Protein AF-A0A269TIJ4-F1 (afdb_monomer_lite)

Radius of gyration: 23.53 Å; chains: 1; bounding box: 70×53×63 Å

Foldseek 3Di:
DDDDPQPDQDPPLPAPLCVVCPPCLVVLDLLSVLLVQLVVLVVCCVVDLAQVSLLSLLLSLLSLVVLLCCCVPQNVVPDPLVVDPVSVVVCCCSNPVSSVVSLVVCLVCQASYAHELVSLVVNLVVVVVSLVVQVVQLVVFVVDSNLVVNLVVCVVVCDDPDDPVSNVVSVVSSVVSRGVDPCSDLQQHHNNPVLHDDPDPVSVVVSVVSVVVVSVCSNVVSLVVSVVCCQVSVHHYDCNDVDPDDPVSNPNPPQDPVNVVSVVVVVVVVVVVPDDD

InterPro domains:
  IPR061215 Membrane protein MAGa3780-like [NF046009] (15-236)

Organism: NCBI:txid33922

Structure (mmCIF, N/CA/C/O backbone):
data_AF-A0A269TIJ4-F1
#
_entry.id   AF-A0A269TIJ4-F1
#
loop_
_atom_site.group_PDB
_atom_site.id
_atom_site.type_symbol
_atom_site.label_atom_id
_atom_site.label_alt_id
_atom_site.label_comp_id
_atom_site.label_asym_id
_atom_site.label_entity_id
_atom_site.label_seq_id
_atom_site.pdbx_PDB_ins_code
_atom_site.Cartn_x
_atom_site.Cartn_y
_atom_site.Cartn_z
_atom_site.occupancy
_atom_site.B_iso_or_equiv
_atom_site.auth_seq_id
_atom_site.auth_comp_id
_atom_site.auth_asym_id
_atom_site.auth_atom_id
_atom_site.pdbx_PDB_model_num
ATOM 1 N N . MET A 1 1 ? 39.545 20.359 -21.224 1.00 37.22 1 MET A N 1
ATOM 2 C CA . MET A 1 1 ? 38.354 19.670 -20.676 1.00 37.22 1 MET A CA 1
ATOM 3 C C . MET A 1 1 ? 38.676 18.190 -20.576 1.00 37.22 1 MET A C 1
ATOM 5 O O . MET A 1 1 ? 38.644 17.483 -21.574 1.00 37.22 1 MET A O 1
ATOM 9 N N . THR A 1 2 ? 39.112 17.749 -19.403 1.00 32.41 2 THR A N 1
ATOM 10 C CA . THR A 1 2 ? 39.421 16.349 -19.102 1.00 32.41 2 THR A CA 1
ATOM 11 C C . THR A 1 2 ? 38.112 15.565 -19.007 1.00 32.41 2 THR A C 1
ATOM 13 O O . THR A 1 2 ? 37.246 15.903 -18.204 1.00 32.41 2 THR A O 1
ATOM 16 N N . ARG A 1 3 ? 37.937 14.542 -19.857 1.00 31.47 3 ARG A N 1
ATOM 17 C CA . ARG A 1 3 ? 36.865 13.548 -19.696 1.00 31.47 3 ARG A CA 1
ATOM 18 C C . ARG A 1 3 ? 37.024 12.944 -18.303 1.00 31.47 3 ARG A C 1
ATOM 20 O O . ARG A 1 3 ? 38.025 12.279 -18.049 1.00 31.47 3 ARG A O 1
ATOM 27 N N . ALA A 1 4 ? 36.069 13.198 -17.411 1.00 36.16 4 ALA A N 1
ATOM 28 C CA . ALA A 1 4 ? 35.964 12.442 -16.173 1.00 36.16 4 ALA A CA 1
ATOM 29 C C . ALA A 1 4 ? 35.919 10.955 -16.548 1.00 36.16 4 ALA A C 1
ATOM 31 O O . ALA A 1 4 ? 35.133 10.562 -17.415 1.00 36.16 4 ALA A O 1
ATOM 32 N N . ALA A 1 5 ? 36.823 10.164 -15.969 1.00 39.41 5 ALA A N 1
ATOM 33 C CA . ALA A 1 5 ? 36.844 8.725 -16.166 1.00 39.41 5 ALA A CA 1
ATOM 34 C C . ALA A 1 5 ? 35.454 8.178 -15.819 1.00 39.41 5 ALA A C 1
ATOM 36 O O . ALA A 1 5 ? 34.937 8.459 -14.736 1.00 39.41 5 ALA A O 1
ATOM 37 N N . MET A 1 6 ? 34.831 7.457 -16.756 1.00 41.19 6 MET A N 1
ATOM 38 C CA . MET A 1 6 ? 33.595 6.744 -16.451 1.00 41.19 6 MET A CA 1
ATOM 39 C C . MET A 1 6 ? 33.884 5.808 -15.272 1.00 41.19 6 MET A C 1
ATOM 41 O O . MET A 1 6 ? 34.915 5.126 -15.297 1.00 41.19 6 MET A O 1
ATOM 45 N N . PRO A 1 7 ? 33.036 5.804 -14.229 1.00 43.22 7 PRO A N 1
ATOM 46 C CA . PRO A 1 7 ? 33.221 4.900 -13.108 1.00 43.22 7 PRO A CA 1
ATOM 47 C C . PRO A 1 7 ? 33.274 3.454 -13.623 1.00 43.22 7 PRO A C 1
ATOM 49 O O . PRO A 1 7 ? 32.612 3.136 -14.616 1.00 43.22 7 PRO A O 1
ATOM 52 N N . PRO A 1 8 ? 34.088 2.589 -12.996 1.00 42.28 8 PRO A N 1
ATOM 53 C CA . PRO A 1 8 ? 34.259 1.218 -13.445 1.00 42.28 8 PRO A CA 1
ATOM 54 C C . PRO A 1 8 ? 32.904 0.513 -13.489 1.00 42.28 8 PRO A C 1
ATOM 56 O O . PRO A 1 8 ? 32.143 0.526 -12.523 1.00 42.28 8 PRO A O 1
ATOM 59 N N . VAL A 1 9 ? 32.629 -0.094 -14.639 1.00 48.88 9 VAL A N 1
ATOM 60 C CA . VAL A 1 9 ? 31.490 -0.975 -14.872 1.00 48.88 9 VAL A CA 1
ATOM 61 C C . VAL A 1 9 ? 31.497 -2.085 -13.824 1.00 48.88 9 VAL A C 1
ATOM 63 O O . VAL A 1 9 ? 32.442 -2.873 -13.746 1.00 48.88 9 VAL A O 1
ATOM 66 N N . VAL A 1 10 ? 30.432 -2.167 -13.032 1.00 48.66 10 VAL A N 1
ATOM 67 C CA . VAL A 1 10 ? 30.235 -3.250 -12.069 1.00 48.66 10 VAL A CA 1
ATOM 68 C C . VAL A 1 10 ? 29.378 -4.318 -12.742 1.00 48.66 10 VAL A C 1
ATOM 70 O O . VAL A 1 10 ? 28.193 -4.111 -12.976 1.00 48.66 10 VAL A O 1
ATOM 73 N N . ASN A 1 11 ? 29.970 -5.482 -13.027 1.00 44.28 11 ASN A N 1
ATOM 74 C CA . ASN A 1 11 ? 29.330 -6.630 -13.694 1.00 44.28 11 ASN A CA 1
ATOM 75 C C . ASN A 1 11 ? 28.169 -7.289 -12.912 1.00 44.28 11 ASN A C 1
ATOM 77 O O . ASN A 1 11 ? 27.645 -8.312 -13.343 1.00 44.28 11 ASN A O 1
ATOM 81 N N . ASN A 1 12 ? 27.729 -6.709 -11.795 1.00 49.53 12 ASN A N 1
ATOM 82 C CA . ASN A 1 12 ? 26.600 -7.203 -11.015 1.00 49.53 12 ASN A CA 1
ATOM 83 C C . ASN A 1 12 ? 25.435 -6.225 -11.162 1.00 49.53 12 ASN A C 1
ATOM 85 O O . ASN A 1 12 ? 25.271 -5.294 -10.381 1.00 49.53 12 ASN A O 1
ATOM 89 N N . LEU A 1 13 ? 24.629 -6.462 -12.201 1.00 48.31 13 LEU A N 1
ATOM 90 C CA . LEU A 1 13 ? 23.395 -5.726 -12.496 1.00 48.31 13 LEU A CA 1
ATOM 91 C C . LEU A 1 13 ? 22.352 -5.862 -11.373 1.00 48.31 13 LEU A C 1
ATOM 93 O O . LEU A 1 13 ? 21.365 -5.132 -11.327 1.00 48.31 13 LEU A O 1
ATOM 97 N N . GLU A 1 14 ? 22.508 -6.848 -10.497 1.00 47.69 14 GLU A N 1
ATOM 98 C CA . GLU A 1 14 ? 21.724 -6.950 -9.280 1.00 47.69 14 GLU A CA 1
ATOM 99 C C . GLU A 1 14 ? 22.223 -5.856 -8.345 1.00 47.69 14 GLU A C 1
ATOM 101 O O . GLU A 1 14 ? 23.361 -5.922 -7.894 1.00 47.69 14 GLU A O 1
ATOM 106 N N . HIS A 1 15 ? 21.360 -4.870 -8.070 1.00 53.62 15 HIS A N 1
ATOM 107 C CA . HIS A 1 15 ? 21.436 -3.998 -6.895 1.00 53.62 15 HIS A CA 1
ATOM 108 C C . HIS A 1 15 ? 21.918 -2.552 -7.037 1.00 53.62 15 HIS A C 1
ATOM 110 O O . HIS A 1 15 ? 22.400 -2.020 -6.059 1.00 53.62 15 HIS A O 1
ATOM 116 N N . GLU A 1 16 ? 21.700 -1.807 -8.117 1.00 53.62 16 GLU A N 1
ATOM 117 C CA . GLU A 1 16 ? 22.071 -0.371 -8.090 1.00 53.62 16 GLU A CA 1
ATOM 118 C C . GLU A 1 16 ? 21.203 0.501 -7.157 1.00 53.62 16 GLU A C 1
ATOM 120 O O . GLU A 1 16 ? 21.720 1.320 -6.397 1.00 53.62 16 GLU A O 1
ATOM 125 N N . LEU A 1 17 ? 19.885 0.283 -7.099 1.00 56.50 17 LEU A N 1
ATOM 126 C CA . LEU A 1 17 ? 19.036 0.990 -6.126 1.00 56.50 17 LEU A CA 1
ATOM 127 C C . LEU A 1 17 ? 19.245 0.446 -4.694 1.00 56.50 17 LEU A C 1
ATOM 12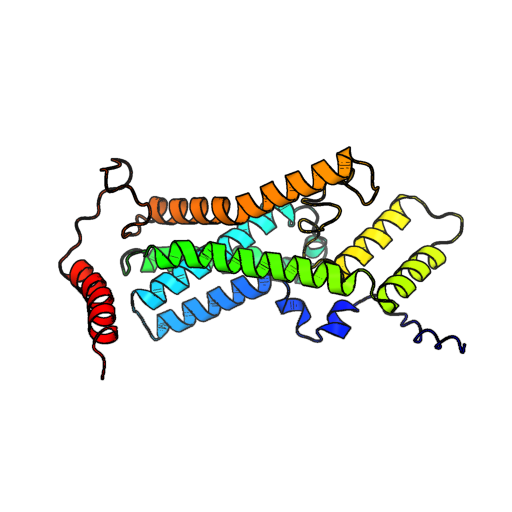9 O O . LEU A 1 17 ? 19.099 1.178 -3.719 1.00 56.50 17 LEU A O 1
ATOM 133 N N . GLN A 1 18 ? 19.680 -0.812 -4.555 1.00 59.44 18 GLN A N 1
ATOM 134 C CA . GLN A 1 18 ? 20.168 -1.355 -3.279 1.00 59.44 18 GLN A CA 1
ATOM 135 C C . GLN A 1 18 ? 21.612 -0.893 -2.970 1.00 59.44 18 GLN A C 1
ATOM 137 O O . GLN A 1 18 ? 21.974 -0.829 -1.809 1.00 59.44 18 GLN A O 1
ATOM 142 N N . GLN A 1 19 ? 22.418 -0.450 -3.934 1.00 58.38 19 GLN A N 1
ATOM 143 C CA . GLN A 1 19 ? 23.694 0.229 -3.680 1.00 58.38 19 GLN A CA 1
ATOM 144 C C . GLN A 1 19 ? 23.439 1.653 -3.173 1.00 58.38 19 GLN A C 1
ATOM 146 O O . GLN A 1 19 ? 24.110 2.095 -2.245 1.00 58.38 19 GLN A O 1
ATOM 151 N N . LEU A 1 20 ? 22.428 2.348 -3.714 1.00 60.97 20 LEU A N 1
ATOM 152 C CA . LEU A 1 20 ? 22.030 3.686 -3.258 1.00 60.97 20 LEU A CA 1
ATOM 153 C C . LEU A 1 20 ? 21.386 3.670 -1.861 1.00 60.97 20 LEU A C 1
ATOM 155 O O . LEU A 1 20 ? 21.674 4.532 -1.035 1.00 60.97 20 LEU A O 1
ATOM 159 N N . VAL A 1 21 ? 20.488 2.713 -1.600 1.00 63.69 21 VAL A N 1
ATOM 160 C CA . VAL A 1 21 ? 19.663 2.669 -0.371 1.00 63.69 21 VAL A CA 1
ATOM 161 C C . VAL A 1 21 ? 20.128 1.572 0.607 1.00 63.69 21 VAL A C 1
ATOM 163 O O . VAL A 1 21 ? 19.588 1.411 1.704 1.00 63.69 21 VAL A O 1
ATOM 166 N N . GLY A 1 22 ? 21.158 0.812 0.242 1.00 67.25 22 GLY A N 1
ATOM 167 C CA . GLY A 1 22 ? 21.702 -0.284 1.038 1.00 67.25 22 GLY A CA 1
ATOM 168 C C . GLY A 1 22 ? 20.678 -1.389 1.311 1.00 67.25 22 GLY A C 1
ATOM 169 O O . GLY A 1 22 ? 19.726 -1.631 0.563 1.00 67.25 22 GLY A O 1
ATOM 170 N N . GLN A 1 23 ? 20.824 -2.003 2.485 1.00 66.75 23 GLN A N 1
ATOM 171 C CA . GLN A 1 23 ? 19.873 -2.972 3.046 1.00 66.75 23 GLN A CA 1
ATOM 172 C C . GLN A 1 23 ? 18.449 -2.396 3.224 1.00 66.75 23 GLN A C 1
ATOM 174 O O . GLN A 1 23 ? 17.496 -3.145 3.433 1.00 66.75 23 GLN A O 1
ATOM 179 N N . GLY A 1 24 ? 18.275 -1.073 3.100 1.00 69.50 24 GLY A N 1
ATOM 180 C CA . GLY A 1 24 ? 16.986 -0.388 3.157 1.00 69.50 24 GLY A CA 1
ATOM 181 C C . GLY A 1 24 ? 16.114 -0.542 1.906 1.00 69.50 24 GLY A C 1
ATOM 182 O O . GLY A 1 24 ? 14.956 -0.136 1.941 1.00 69.50 24 GLY A O 1
ATOM 183 N N . TYR A 1 25 ? 16.604 -1.141 0.813 1.00 76.25 25 TYR A N 1
ATOM 184 C CA . TYR A 1 25 ? 15.838 -1.282 -0.437 1.00 76.25 25 TYR A CA 1
ATOM 185 C C . TYR A 1 25 ? 14.459 -1.940 -0.241 1.00 76.25 25 TYR A C 1
ATOM 187 O O . TYR A 1 25 ? 13.449 -1.480 -0.779 1.00 76.25 25 TYR A O 1
ATOM 195 N N . SER A 1 26 ? 14.376 -2.970 0.603 1.00 78.25 26 SER A N 1
ATOM 196 C CA . SER A 1 26 ? 13.109 -3.650 0.897 1.00 78.25 26 SER A CA 1
ATOM 197 C C . SER A 1 26 ? 12.075 -2.717 1.538 1.00 78.25 26 SER A C 1
ATOM 199 O O . SER A 1 26 ? 10.879 -2.888 1.305 1.00 78.25 26 SER A O 1
ATOM 201 N N . PHE A 1 27 ? 12.504 -1.690 2.282 1.00 84.62 27 PHE A N 1
ATOM 202 C CA . PHE A 1 27 ? 11.616 -0.694 2.894 1.00 84.62 27 PHE A CA 1
ATOM 203 C C . PHE A 1 27 ? 11.019 0.291 1.895 1.00 84.62 27 PHE A C 1
ATOM 205 O O . PHE A 1 27 ? 10.055 0.974 2.231 1.00 84.62 27 PHE A O 1
ATOM 212 N N . LEU A 1 28 ? 11.533 0.356 0.668 1.00 86.12 28 LEU A N 1
ATOM 213 C CA . LEU A 1 28 ? 10.933 1.174 -0.383 1.00 86.12 28 LEU A CA 1
ATOM 214 C C . LEU A 1 28 ? 9.576 0.628 -0.818 1.00 86.12 28 LEU A C 1
ATOM 216 O O . LEU A 1 28 ? 8.737 1.388 -1.292 1.00 86.12 28 LEU A O 1
ATOM 220 N N . HIS A 1 29 ? 9.338 -0.671 -0.634 1.00 88.50 29 HIS A N 1
ATOM 221 C CA . HIS A 1 29 ? 8.116 -1.336 -1.052 1.00 88.50 29 HIS A CA 1
ATOM 222 C C . HIS A 1 29 ? 6.998 -1.104 -0.034 1.00 88.50 29 HIS A C 1
ATOM 224 O O . HIS A 1 29 ? 7.130 -1.413 1.155 1.00 88.50 29 HIS A O 1
ATOM 230 N N . PHE A 1 30 ? 5.851 -0.622 -0.514 1.00 92.56 30 PHE A N 1
ATOM 231 C CA . PHE A 1 30 ? 4.647 -0.439 0.298 1.00 92.56 30 PHE A CA 1
ATOM 232 C C . PHE A 1 30 ? 4.208 -1.741 0.979 1.00 92.56 30 PHE A C 1
ATOM 234 O O . PHE A 1 30 ? 3.728 -1.716 2.111 1.00 92.56 30 PHE A O 1
ATOM 241 N N . THR A 1 31 ? 4.425 -2.891 0.337 1.00 92.62 31 THR A N 1
ATOM 242 C CA . THR A 1 31 ? 4.197 -4.218 0.927 1.00 92.62 31 THR A CA 1
ATOM 243 C C . THR A 1 31 ? 4.950 -4.389 2.249 1.00 92.62 31 THR A C 1
ATOM 245 O O . THR A 1 31 ? 4.348 -4.770 3.253 1.00 92.62 31 THR A O 1
ATOM 248 N N . THR A 1 32 ? 6.245 -4.074 2.276 1.00 92.69 32 THR A N 1
ATOM 249 C CA . THR A 1 32 ? 7.083 -4.180 3.479 1.00 92.69 32 THR A CA 1
ATOM 250 C C . THR A 1 32 ? 6.621 -3.193 4.543 1.00 92.69 32 THR A C 1
ATOM 252 O O . THR A 1 32 ? 6.418 -3.567 5.698 1.00 92.69 32 THR A O 1
ATOM 255 N N . GLN A 1 33 ? 6.382 -1.938 4.146 1.00 95.19 33 GLN A N 1
ATOM 256 C CA . GLN A 1 33 ? 5.923 -0.889 5.059 1.00 95.19 33 GLN A CA 1
ATOM 257 C C . GLN A 1 33 ? 4.576 -1.243 5.699 1.00 95.19 33 GLN A C 1
ATOM 259 O O . GLN A 1 33 ? 4.430 -1.159 6.913 1.00 95.19 33 GLN A O 1
ATOM 264 N N . SER A 1 34 ? 3.595 -1.671 4.905 1.00 97.38 34 SER A N 1
ATOM 265 C CA . SER A 1 34 ? 2.253 -2.014 5.390 1.00 97.38 34 SER A CA 1
ATOM 266 C C . SER A 1 34 ? 2.257 -3.235 6.314 1.00 97.38 34 SER A C 1
ATOM 268 O O . SER A 1 34 ? 1.568 -3.205 7.334 1.00 97.38 34 SER A O 1
ATOM 270 N N . ASN A 1 35 ? 3.068 -4.261 6.027 1.00 96.94 35 ASN A N 1
ATOM 271 C CA . ASN A 1 35 ? 3.251 -5.409 6.923 1.00 96.94 35 ASN A CA 1
ATOM 272 C C . ASN A 1 35 ? 3.878 -4.997 8.259 1.00 96.94 35 ASN A C 1
ATOM 274 O O . ASN A 1 35 ? 3.366 -5.350 9.322 1.00 96.94 35 ASN A O 1
ATOM 278 N N . LEU A 1 36 ? 4.942 -4.190 8.221 1.00 95.94 36 LEU A N 1
ATOM 279 C CA . LEU A 1 36 ? 5.585 -3.695 9.435 1.00 95.94 36 LEU A CA 1
ATOM 280 C C . LEU A 1 36 ? 4.642 -2.807 10.257 1.00 95.94 36 LEU A C 1
ATOM 282 O O . LEU A 1 36 ? 4.535 -2.968 11.471 1.00 95.94 36 LEU A O 1
ATOM 286 N N . ILE A 1 37 ? 3.923 -1.891 9.605 1.00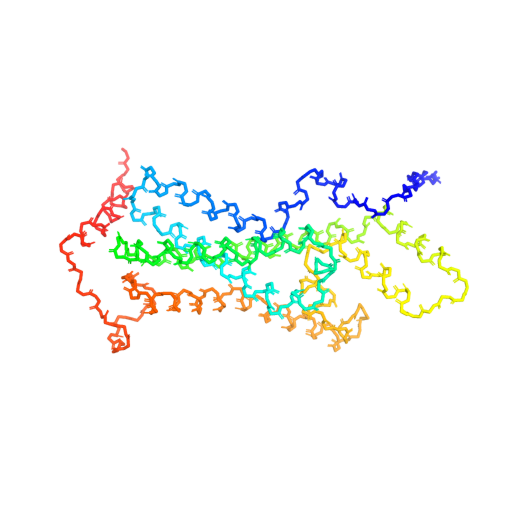 97.56 37 ILE A N 1
ATOM 287 C CA . ILE A 1 37 ? 2.950 -1.020 10.269 1.00 97.56 37 ILE A CA 1
ATOM 288 C C . ILE A 1 37 ? 1.842 -1.853 10.923 1.00 97.56 37 ILE A C 1
ATOM 290 O O . ILE A 1 37 ? 1.459 -1.555 12.055 1.00 97.56 37 ILE A O 1
ATOM 294 N N . LEU A 1 38 ? 1.351 -2.907 10.261 1.00 98.06 38 LEU A N 1
ATOM 295 C CA . LEU A 1 38 ? 0.388 -3.833 10.856 1.00 98.06 38 LEU A CA 1
ATOM 296 C C . LEU A 1 38 ? 0.964 -4.509 12.105 1.00 98.06 38 LEU A C 1
ATOM 298 O O . LEU A 1 38 ? 0.315 -4.480 13.151 1.00 98.06 38 LEU A O 1
ATOM 302 N N . ALA A 1 39 ? 2.179 -5.056 12.023 1.00 97.31 39 ALA A N 1
ATOM 303 C CA . ALA A 1 39 ? 2.838 -5.717 13.148 1.00 97.31 39 ALA A CA 1
ATOM 304 C C . ALA A 1 39 ? 3.005 -4.771 14.350 1.00 97.31 39 ALA A C 1
ATOM 306 O O . ALA A 1 39 ? 2.604 -5.105 15.468 1.00 97.31 39 ALA A O 1
ATOM 307 N N . ILE A 1 40 ? 3.501 -3.550 14.118 1.00 97.44 40 ILE A N 1
ATOM 308 C CA . ILE A 1 40 ? 3.641 -2.529 15.166 1.00 97.44 40 ILE A CA 1
ATOM 309 C C . ILE A 1 40 ? 2.263 -2.148 15.725 1.00 97.44 40 ILE A C 1
ATOM 311 O O . ILE A 1 40 ? 2.108 -1.999 16.935 1.00 97.44 40 ILE A O 1
ATOM 315 N N . ALA A 1 41 ? 1.235 -2.013 14.886 1.00 97.44 41 ALA A N 1
ATOM 316 C CA . ALA A 1 41 ? -0.113 -1.672 15.341 1.00 97.44 41 ALA A CA 1
ATOM 317 C C . ALA A 1 41 ? -0.729 -2.746 16.227 1.00 97.44 41 ALA A C 1
ATOM 319 O O . ALA A 1 41 ? -1.319 -2.421 17.259 1.00 97.44 41 ALA A O 1
ATOM 320 N N . MET A 1 42 ? -0.538 -4.011 15.871 1.00 96.25 42 MET A N 1
ATOM 321 C CA . MET A 1 42 ? -0.949 -5.135 16.702 1.00 96.25 42 MET A CA 1
ATOM 322 C C . MET A 1 42 ? -0.184 -5.155 18.023 1.00 96.25 42 MET A C 1
ATOM 324 O O . MET A 1 42 ? -0.802 -5.293 19.077 1.00 96.25 42 MET A O 1
ATOM 328 N N . PHE A 1 43 ? 1.128 -4.916 17.990 1.00 96.88 43 PHE A N 1
ATOM 329 C CA . PHE A 1 43 ? 1.945 -4.819 19.196 1.00 96.88 43 PHE A CA 1
ATOM 330 C C . PHE A 1 43 ? 1.466 -3.693 20.125 1.00 96.88 43 PHE A C 1
ATOM 332 O O . PHE A 1 43 ? 1.240 -3.920 21.311 1.00 96.88 43 PHE A O 1
ATOM 339 N N . ILE A 1 44 ? 1.198 -2.492 19.598 1.00 96.38 44 ILE A N 1
ATOM 340 C CA . ILE A 1 44 ? 0.662 -1.372 20.392 1.00 96.38 44 ILE A CA 1
ATOM 341 C C . ILE A 1 44 ? -0.689 -1.725 21.028 1.00 96.38 44 ILE A C 1
ATOM 343 O O . ILE A 1 44 ? -0.955 -1.299 22.154 1.00 96.38 44 ILE A O 1
ATOM 347 N N . LEU A 1 45 ? -1.546 -2.496 20.351 1.00 94.81 45 LEU A N 1
ATOM 348 C CA . LEU A 1 45 ? -2.836 -2.912 20.913 1.00 94.81 45 LEU A CA 1
ATOM 349 C C . LEU A 1 45 ? -2.707 -3.829 22.134 1.00 94.81 45 LEU A C 1
ATOM 351 O O . LEU A 1 45 ? -3.611 -3.818 22.974 1.00 94.81 45 LEU A O 1
ATOM 355 N N . ILE A 1 46 ? -1.602 -4.569 22.268 1.00 94.38 46 ILE A N 1
ATOM 356 C CA . ILE A 1 46 ? -1.330 -5.396 23.452 1.00 94.38 46 ILE A CA 1
ATOM 357 C C . ILE A 1 46 ? -1.174 -4.498 24.687 1.00 94.38 46 ILE A C 1
ATOM 359 O O . ILE A 1 46 ? -1.826 -4.733 25.704 1.00 94.38 46 ILE A O 1
ATOM 363 N N . PHE A 1 47 ? -0.387 -3.423 24.579 1.00 94.12 47 PHE A N 1
ATOM 364 C CA . PHE A 1 47 ? -0.047 -2.555 25.717 1.00 94.12 47 PHE A CA 1
ATOM 365 C C . PHE A 1 47 ? -1.007 -1.383 25.920 1.00 94.12 47 PHE A C 1
ATOM 367 O O . PHE A 1 47 ? -1.155 -0.877 27.031 1.00 94.12 47 PHE A O 1
ATOM 374 N N . ARG A 1 48 ? -1.654 -0.900 24.854 1.00 93.12 48 ARG A N 1
ATOM 375 C CA . ARG A 1 48 ? -2.423 0.347 24.891 1.00 93.12 48 ARG A CA 1
ATOM 376 C C . ARG A 1 48 ? -3.746 0.230 24.148 1.00 93.12 48 ARG A C 1
ATOM 378 O O . ARG A 1 48 ? -3.864 0.604 22.982 1.00 93.12 48 ARG A O 1
ATOM 385 N N . LYS A 1 49 ? -4.792 -0.146 24.879 1.00 92.69 49 LYS A N 1
ATOM 386 C CA . LYS A 1 49 ? -6.171 -0.284 24.379 1.00 92.69 49 LYS A CA 1
ATOM 387 C C . LYS A 1 49 ? -6.947 1.035 24.435 1.00 92.69 49 LYS A C 1
ATOM 389 O O . LYS A 1 49 ? -7.895 1.191 25.194 1.00 92.69 49 LYS A O 1
ATOM 394 N N . THR A 1 50 ? -6.525 2.018 23.639 1.00 92.81 50 THR A N 1
ATOM 395 C CA . THR A 1 50 ? -7.230 3.309 23.513 1.00 92.81 50 THR A CA 1
ATOM 396 C C . THR A 1 50 ? -7.898 3.445 22.152 1.00 92.81 50 THR A C 1
ATOM 398 O O . THR A 1 50 ? -7.425 2.873 21.172 1.00 92.81 50 THR A O 1
ATOM 401 N N . ASN A 1 51 ? -8.932 4.288 22.044 1.00 90.38 51 ASN A N 1
ATOM 402 C CA . ASN A 1 51 ? -9.580 4.563 20.756 1.00 90.38 51 ASN A CA 1
ATOM 403 C C . ASN A 1 51 ? -8.578 5.048 19.687 1.00 90.38 51 ASN A C 1
ATOM 405 O O . ASN A 1 51 ? -8.738 4.741 18.512 1.00 90.38 51 ASN A O 1
ATOM 409 N N . THR A 1 52 ? -7.518 5.769 20.077 1.00 92.06 52 THR A N 1
ATOM 410 C CA . THR A 1 52 ? -6.456 6.185 19.142 1.00 92.06 52 THR A CA 1
ATOM 411 C C . THR A 1 52 ? -5.649 4.995 18.632 1.00 92.06 52 THR A C 1
ATOM 413 O O . THR A 1 52 ? -5.448 4.904 17.425 1.00 92.06 52 THR A O 1
ATOM 416 N N . SER A 1 53 ? -5.241 4.076 19.510 1.00 95.00 53 SER A N 1
ATOM 417 C CA . SER A 1 53 ? -4.513 2.862 19.119 1.00 95.00 53 SER A CA 1
ATOM 418 C C . SER A 1 53 ? -5.347 1.983 18.186 1.00 95.00 53 SER A C 1
ATOM 420 O O . SER A 1 53 ? -4.859 1.569 17.141 1.00 95.00 53 SER A O 1
ATOM 422 N N . TYR A 1 54 ? -6.632 1.780 18.502 1.00 96.69 54 TYR A N 1
ATOM 423 C CA . TYR A 1 54 ? -7.547 1.035 17.633 1.00 96.69 54 TYR A CA 1
ATOM 424 C C . TYR A 1 54 ? -7.755 1.708 16.278 1.00 96.69 54 TYR A C 1
ATOM 426 O O . TYR A 1 54 ? -7.800 1.031 15.260 1.00 96.69 54 TYR A O 1
ATOM 434 N N . ASN A 1 55 ? -7.843 3.040 16.234 1.00 95.88 55 ASN A N 1
ATOM 435 C CA . ASN A 1 55 ? -7.935 3.767 14.968 1.00 95.88 55 ASN A CA 1
ATOM 436 C C . ASN A 1 55 ? -6.638 3.676 14.146 1.00 95.88 55 ASN A C 1
ATOM 438 O O . ASN A 1 55 ? -6.708 3.630 12.921 1.00 95.88 55 ASN A O 1
ATOM 442 N N . TRP A 1 56 ? -5.469 3.647 14.791 1.00 96.19 56 TRP A N 1
ATOM 443 C CA . TRP A 1 56 ? -4.197 3.449 14.094 1.00 96.19 56 TRP A CA 1
ATOM 444 C C . TRP A 1 56 ? -4.091 2.033 13.521 1.00 96.19 56 TRP A C 1
ATOM 446 O O . TRP A 1 56 ? -3.792 1.870 12.342 1.00 96.19 56 TRP A O 1
ATOM 456 N N . TYR A 1 57 ? -4.467 1.027 14.311 1.00 98.12 57 TYR A N 1
ATOM 457 C CA . TYR A 1 57 ? -4.589 -0.350 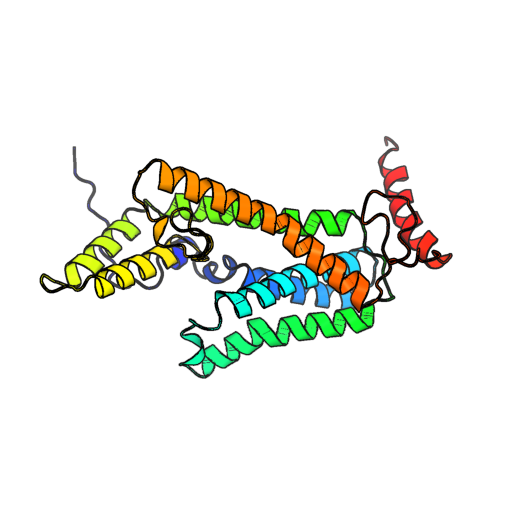13.844 1.00 98.12 57 TYR A CA 1
ATOM 458 C C . TYR A 1 57 ? -5.606 -0.508 12.713 1.00 98.12 57 TYR A C 1
ATOM 460 O O . TYR A 1 57 ? -5.313 -1.147 11.709 1.00 98.12 57 TYR A O 1
ATOM 468 N N . PHE A 1 58 ? -6.766 0.141 12.812 1.00 98.12 58 PHE A N 1
ATOM 469 C CA . PHE A 1 58 ? -7.740 0.154 11.728 1.00 98.12 58 PHE A CA 1
ATOM 470 C C . PHE A 1 58 ? -7.128 0.711 10.437 1.00 98.12 58 PHE A C 1
ATOM 472 O O . PHE A 1 58 ? -7.278 0.095 9.390 1.00 98.12 58 PHE A O 1
ATOM 479 N N . ALA A 1 59 ? -6.379 1.818 10.497 1.00 98.00 59 ALA A N 1
ATOM 480 C CA . ALA A 1 59 ? -5.675 2.342 9.325 1.00 98.00 59 ALA A CA 1
ATOM 481 C C . ALA A 1 59 ? -4.625 1.364 8.770 1.00 98.00 59 ALA A C 1
ATOM 483 O O . ALA A 1 59 ? -4.555 1.197 7.553 1.00 98.00 59 ALA A O 1
ATOM 484 N N . ALA A 1 60 ? -3.878 0.676 9.640 1.00 98.19 60 ALA A N 1
ATOM 485 C CA . ALA A 1 60 ? -2.944 -0.377 9.241 1.00 98.19 60 ALA A CA 1
ATOM 486 C C . ALA A 1 60 ? -3.647 -1.523 8.497 1.00 98.19 60 ALA A C 1
ATOM 488 O O . ALA A 1 60 ? -3.159 -1.971 7.461 1.00 98.19 60 ALA A O 1
ATOM 489 N N . VAL A 1 61 ? -4.835 -1.929 8.959 1.00 98.38 61 VAL A N 1
ATOM 490 C CA . VAL A 1 61 ? -5.667 -2.926 8.271 1.00 98.38 61 VAL A CA 1
ATOM 491 C C . VAL A 1 61 ? -6.120 -2.428 6.893 1.00 98.38 61 VAL A C 1
ATOM 493 O O . VAL A 1 61 ? -6.121 -3.194 5.931 1.00 98.38 61 VAL A O 1
ATOM 496 N N . ILE A 1 62 ? -6.451 -1.143 6.741 1.00 98.19 62 ILE A N 1
ATOM 497 C CA . ILE A 1 62 ? -6.777 -0.591 5.417 1.00 98.19 62 ILE A CA 1
ATOM 498 C C . ILE A 1 62 ? -5.551 -0.605 4.494 1.00 98.19 62 ILE A C 1
ATOM 500 O O . ILE A 1 62 ? -5.673 -1.018 3.343 1.00 98.19 62 ILE A O 1
ATOM 504 N N . TRP A 1 63 ? -4.367 -0.216 4.976 1.00 98.12 63 TRP A N 1
ATOM 505 C CA . TRP A 1 63 ? -3.141 -0.253 4.170 1.00 98.12 63 TRP A CA 1
ATOM 506 C C . TRP A 1 63 ? -2.757 -1.674 3.748 1.00 98.12 63 TRP A C 1
ATOM 508 O O . TRP A 1 63 ? -2.507 -1.898 2.566 1.00 98.12 63 TRP A O 1
ATOM 518 N N . ILE A 1 64 ? -2.787 -2.651 4.660 1.00 97.75 64 ILE A N 1
ATOM 519 C CA . ILE A 1 64 ? -2.479 -4.042 4.299 1.00 97.75 64 ILE A CA 1
ATOM 520 C C . ILE A 1 64 ? -3.540 -4.644 3.362 1.00 97.75 64 ILE A C 1
ATOM 522 O O . ILE A 1 64 ? -3.213 -5.466 2.512 1.00 97.75 64 ILE A O 1
ATOM 526 N N . SER A 1 65 ? -4.797 -4.189 3.438 1.00 98.00 65 SER A N 1
ATOM 527 C CA . SER A 1 65 ? -5.841 -4.587 2.480 1.00 98.00 65 SER A CA 1
ATOM 528 C C . SER A 1 65 ? -5.542 -4.102 1.065 1.00 98.00 65 SER A C 1
ATOM 530 O O . SER A 1 65 ? -5.812 -4.813 0.103 1.00 98.00 65 SER A O 1
ATOM 532 N N . ILE A 1 66 ? -4.968 -2.904 0.924 1.00 96.00 66 ILE A N 1
ATOM 533 C CA . ILE A 1 66 ? -4.537 -2.385 -0.379 1.00 96.00 66 ILE A CA 1
ATOM 534 C C . ILE A 1 66 ? -3.410 -3.255 -0.933 1.00 96.00 66 ILE A C 1
ATOM 536 O O . ILE A 1 66 ? -3.481 -3.652 -2.092 1.00 96.00 66 ILE A O 1
ATOM 540 N N . THR A 1 67 ? -2.422 -3.611 -0.105 1.00 94.94 67 THR A N 1
ATOM 541 C CA . THR A 1 67 ? -1.353 -4.551 -0.479 1.00 94.94 67 THR A CA 1
ATOM 542 C C . THR A 1 67 ? -1.921 -5.893 -0.931 1.00 94.94 67 THR A C 1
ATOM 544 O O . THR A 1 67 ? -1.549 -6.378 -1.996 1.00 94.94 67 THR A O 1
ATOM 547 N N . PHE A 1 68 ? -2.860 -6.459 -0.168 1.00 96.25 68 PHE A N 1
ATOM 548 C CA . PHE A 1 68 ? -3.548 -7.704 -0.506 1.00 96.25 68 PHE A CA 1
ATOM 549 C C . PHE A 1 68 ? -4.236 -7.607 -1.877 1.00 96.25 68 PHE A C 1
ATOM 551 O O . PHE A 1 68 ? -3.969 -8.413 -2.763 1.00 96.25 68 PHE A O 1
ATOM 558 N N . ILE A 1 69 ? -5.063 -6.580 -2.091 1.00 94.69 69 ILE A N 1
ATOM 559 C CA . ILE A 1 69 ? -5.804 -6.387 -3.347 1.00 94.69 69 ILE A CA 1
ATOM 560 C C . ILE A 1 69 ? -4.850 -6.184 -4.530 1.00 94.69 69 ILE A C 1
ATOM 562 O O . ILE A 1 69 ? -4.983 -6.868 -5.542 1.00 94.69 69 ILE A O 1
ATOM 566 N N . ILE A 1 70 ? -3.883 -5.268 -4.418 1.00 90.88 70 ILE A N 1
ATOM 567 C CA . ILE A 1 70 ? -2.945 -4.958 -5.507 1.00 90.88 70 ILE A CA 1
ATOM 568 C C . ILE A 1 70 ? -2.105 -6.182 -5.857 1.00 90.88 70 ILE A C 1
ATOM 570 O O . ILE A 1 70 ? -1.953 -6.488 -7.037 1.00 90.88 70 ILE A O 1
ATOM 574 N N . TYR A 1 71 ? -1.578 -6.896 -4.860 1.00 91.12 71 TYR A N 1
ATOM 575 C CA . TYR A 1 71 ? -0.764 -8.075 -5.123 1.00 91.12 71 TYR A CA 1
ATOM 576 C C . TYR A 1 71 ? -1.564 -9.138 -5.872 1.00 91.12 71 TYR A C 1
ATOM 578 O O . TYR A 1 71 ? -1.147 -9.578 -6.943 1.00 91.12 71 TYR A O 1
ATOM 586 N N . TRP A 1 72 ? -2.734 -9.515 -5.357 1.00 90.38 72 TRP A N 1
ATOM 587 C CA . TRP A 1 72 ? -3.515 -10.592 -5.955 1.00 90.38 72 TRP A CA 1
ATOM 588 C C . TRP A 1 72 ? -4.077 -10.221 -7.330 1.00 90.38 72 TRP A C 1
ATOM 590 O O . TRP A 1 72 ? -4.044 -11.067 -8.221 1.00 90.38 72 TRP A O 1
ATOM 600 N N . LEU A 1 73 ? -4.492 -8.967 -7.546 1.00 88.25 73 LEU A N 1
ATOM 601 C CA . LEU A 1 73 ? -5.032 -8.520 -8.835 1.00 88.25 73 LEU A CA 1
ATOM 602 C C . LEU A 1 73 ? -3.959 -8.223 -9.892 1.00 88.25 73 LEU A C 1
ATOM 604 O O . LEU A 1 73 ? -4.169 -8.513 -11.068 1.00 88.25 73 LEU A O 1
ATOM 608 N N . LEU A 1 74 ? -2.830 -7.618 -9.512 1.00 82.00 74 LEU A N 1
ATOM 609 C CA . LEU A 1 74 ? -1.879 -7.046 -10.477 1.00 82.00 74 LEU A CA 1
ATOM 610 C C . LEU A 1 74 ? -0.526 -7.755 -10.531 1.00 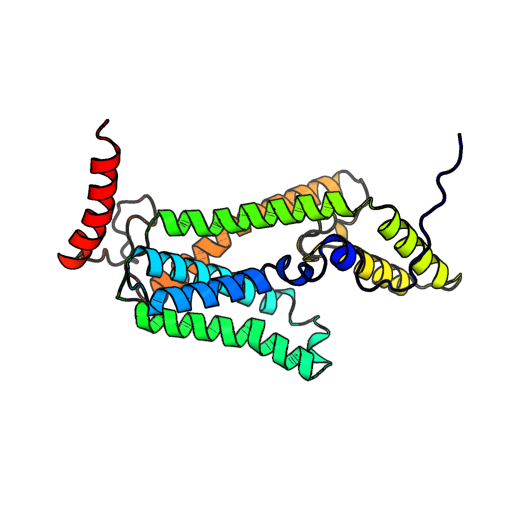82.00 74 LEU A C 1
ATOM 612 O O . LEU A 1 74 ? 0.149 -7.651 -11.551 1.00 82.00 74 LEU A O 1
ATOM 616 N N . LEU A 1 75 ? -0.103 -8.434 -9.460 1.00 82.56 75 LEU A N 1
ATOM 617 C CA . LEU A 1 75 ? 1.273 -8.938 -9.343 1.00 82.56 75 LEU A CA 1
ATOM 618 C C . LEU A 1 75 ? 1.361 -10.466 -9.300 1.00 82.56 75 LEU A C 1
ATOM 620 O O . LEU A 1 75 ? 2.318 -11.030 -9.824 1.00 82.56 75 LEU A O 1
ATOM 624 N N . SER A 1 76 ? 0.387 -11.140 -8.684 1.00 85.44 76 SER A N 1
ATOM 625 C CA . SER A 1 76 ? 0.475 -12.567 -8.359 1.00 85.44 76 SER A CA 1
ATOM 626 C C . SER A 1 76 ? 0.643 -13.447 -9.602 1.00 85.44 76 SER A C 1
ATOM 628 O O . SER A 1 76 ? 1.527 -14.297 -9.631 1.00 85.44 76 SER A O 1
ATOM 630 N N . TRP A 1 77 ? -0.136 -13.208 -10.655 1.00 78.81 77 TRP A N 1
ATOM 631 C CA . TRP A 1 77 ? -0.229 -14.072 -11.837 1.00 78.81 77 TRP A CA 1
ATOM 632 C C . TRP A 1 77 ? 1.005 -14.034 -12.750 1.00 78.81 77 TRP A C 1
ATOM 634 O O . TRP A 1 77 ? 1.238 -14.988 -13.484 1.00 78.81 77 TRP A O 1
ATOM 644 N N . ASN A 1 78 ? 1.817 -12.974 -12.690 1.00 71.19 78 ASN A N 1
ATOM 645 C CA . ASN A 1 78 ? 3.060 -12.850 -13.467 1.00 71.19 78 ASN A CA 1
ATOM 646 C C . ASN A 1 78 ? 4.319 -12.946 -12.591 1.00 71.19 78 ASN A C 1
ATOM 648 O O . ASN A 1 78 ? 5.411 -12.546 -12.999 1.00 71.19 78 ASN A O 1
ATOM 652 N N . SER A 1 79 ? 4.171 -13.403 -11.346 1.00 73.69 79 SER A N 1
ATOM 653 C CA . SER A 1 79 ? 5.280 -13.456 -10.403 1.00 73.69 79 SER A CA 1
ATOM 654 C C . SER A 1 79 ? 6.129 -14.706 -10.620 1.00 73.69 79 SER A C 1
ATOM 656 O O . SER A 1 79 ? 5.627 -15.830 -10.636 1.00 73.69 79 SER A O 1
ATOM 658 N N . THR A 1 80 ? 7.445 -14.524 -10.707 1.00 75.75 80 THR A N 1
ATOM 659 C CA . THR A 1 80 ? 8.417 -15.625 -10.661 1.00 75.75 80 THR A CA 1
ATOM 660 C C . THR A 1 80 ? 8.485 -16.289 -9.286 1.00 75.75 80 THR A C 1
ATOM 662 O O . THR A 1 80 ? 8.996 -17.403 -9.195 1.00 75.75 80 THR A O 1
ATOM 665 N N . ASN A 1 81 ? 7.917 -15.671 -8.241 1.00 79.69 81 ASN A N 1
ATOM 666 C CA . ASN A 1 81 ? 7.924 -16.205 -6.878 1.00 79.69 81 ASN A CA 1
ATOM 667 C C . ASN A 1 81 ? 7.279 -17.592 -6.798 1.00 79.69 81 ASN A C 1
ATOM 669 O O . ASN A 1 81 ? 7.708 -18.404 -5.993 1.00 79.69 81 ASN A O 1
ATOM 673 N N . TRP A 1 82 ? 6.302 -17.897 -7.657 1.00 83.12 82 TRP A N 1
ATOM 674 C CA . TRP A 1 82 ? 5.644 -19.208 -7.685 1.00 83.12 82 TRP A CA 1
ATOM 675 C C . TRP A 1 82 ? 6.524 -20.340 -8.215 1.00 83.12 82 TRP A C 1
ATOM 677 O O . TRP A 1 82 ? 6.203 -21.506 -8.012 1.00 83.12 82 TRP A O 1
ATOM 687 N N . LYS A 1 83 ? 7.627 -20.014 -8.898 1.00 84.88 83 LYS A N 1
ATOM 688 C CA . LYS A 1 83 ? 8.533 -21.010 -9.482 1.00 84.88 83 LYS A CA 1
ATOM 689 C C . LYS A 1 83 ? 9.538 -21.559 -8.467 1.00 84.88 83 LYS A C 1
ATOM 691 O O . LYS A 1 83 ? 10.125 -22.605 -8.714 1.00 84.88 83 LYS A O 1
ATOM 696 N N . ILE A 1 84 ? 9.749 -20.858 -7.352 1.00 87.94 84 ILE A N 1
ATOM 697 C CA . ILE A 1 84 ? 10.729 -21.212 -6.321 1.00 87.94 84 ILE A CA 1
ATOM 698 C C . ILE A 1 84 ? 9.982 -21.400 -5.004 1.00 87.94 84 ILE A C 1
ATOM 700 O O . ILE A 1 84 ? 9.384 -20.455 -4.500 1.00 87.94 84 ILE A O 1
ATOM 704 N N . THR A 1 85 ? 10.044 -22.597 -4.416 1.00 86.25 85 THR A N 1
ATOM 705 C CA . THR A 1 85 ? 9.261 -22.952 -3.218 1.00 86.25 85 THR A CA 1
ATOM 706 C C . THR A 1 85 ? 9.441 -21.962 -2.070 1.00 86.25 85 THR A C 1
ATOM 708 O O . THR A 1 85 ? 8.455 -21.507 -1.500 1.00 86.25 85 THR A O 1
ATOM 711 N N . LEU A 1 86 ? 10.684 -21.586 -1.750 1.00 87.25 86 LEU A N 1
ATOM 712 C CA . LEU A 1 86 ? 10.962 -20.647 -0.661 1.00 87.25 86 LEU A CA 1
ATOM 713 C C . LEU A 1 86 ? 10.335 -19.269 -0.930 1.00 87.25 86 LEU A C 1
ATOM 715 O O . LEU A 1 86 ? 9.610 -18.742 -0.092 1.00 87.25 86 LEU A O 1
ATOM 719 N N . SER A 1 87 ? 10.522 -18.733 -2.139 1.00 84.62 87 SER A N 1
ATOM 720 C CA . SER A 1 87 ? 9.919 -17.461 -2.550 1.00 84.62 87 SER A CA 1
ATOM 721 C C . SER A 1 87 ? 8.390 -17.523 -2.588 1.00 84.62 87 SER A C 1
ATOM 723 O O . SER A 1 87 ? 7.731 -16.530 -2.280 1.00 84.62 87 SER A O 1
ATOM 725 N N . ALA A 1 88 ? 7.806 -18.673 -2.932 1.00 87.94 88 ALA A N 1
ATOM 726 C CA . ALA A 1 88 ? 6.363 -18.882 -2.913 1.00 87.94 88 ALA A CA 1
ATOM 727 C C . ALA A 1 88 ? 5.815 -18.846 -1.480 1.00 87.94 88 ALA A C 1
ATOM 729 O O . ALA A 1 88 ? 4.796 -18.196 -1.237 1.00 87.94 88 ALA A O 1
ATOM 730 N N . VAL A 1 89 ? 6.509 -19.483 -0.529 1.00 90.50 89 VAL A N 1
ATOM 731 C CA . VAL A 1 89 ? 6.154 -19.452 0.899 1.00 90.50 89 VAL A CA 1
ATOM 732 C C . VAL A 1 89 ? 6.231 -18.026 1.438 1.00 90.50 89 VAL A C 1
ATOM 734 O O . VAL A 1 89 ? 5.239 -17.533 1.976 1.00 90.50 89 VAL A O 1
ATOM 737 N N . ASP A 1 90 ? 7.345 -17.324 1.231 1.00 87.25 90 ASP A N 1
ATOM 738 C CA . ASP A 1 90 ? 7.510 -15.938 1.693 1.00 87.25 90 ASP A CA 1
ATOM 739 C C . ASP A 1 90 ? 6.442 -15.015 1.101 1.00 87.25 90 ASP A C 1
ATOM 741 O O . ASP A 1 90 ? 5.850 -14.176 1.793 1.00 87.25 90 ASP A O 1
ATOM 745 N N . SER A 1 91 ? 6.142 -15.207 -0.185 1.00 89.31 91 SER A N 1
ATOM 746 C CA . SER A 1 91 ? 5.109 -14.457 -0.884 1.00 89.31 91 SER A CA 1
ATOM 747 C C . SER A 1 91 ? 3.716 -14.754 -0.325 1.00 89.31 91 SER A C 1
ATOM 749 O O . SER A 1 91 ? 2.938 -13.820 -0.119 1.00 89.31 91 SER A O 1
ATOM 751 N N . PHE A 1 92 ? 3.406 -16.016 -0.025 1.00 92.62 92 PHE A N 1
ATOM 752 C CA . PHE A 1 92 ? 2.148 -16.414 0.606 1.00 92.62 92 PHE A CA 1
ATOM 753 C C . PHE A 1 92 ? 2.000 -15.806 2.007 1.00 92.62 92 PHE A C 1
ATOM 755 O O . PHE A 1 92 ? 0.964 -15.216 2.321 1.00 92.62 92 PHE A O 1
ATOM 762 N N . LEU A 1 93 ? 3.040 -15.870 2.841 1.00 93.44 93 LEU A N 1
ATOM 763 C CA . LEU A 1 93 ? 3.011 -15.282 4.183 1.00 93.44 93 LEU A CA 1
ATOM 764 C C . LEU A 1 93 ? 2.760 -13.769 4.122 1.00 93.44 93 LEU A C 1
ATOM 766 O O . LEU A 1 93 ? 1.836 -13.254 4.758 1.00 93.44 93 LEU A O 1
ATOM 770 N N . THR A 1 94 ? 3.533 -13.077 3.285 1.00 93.06 94 THR A N 1
ATOM 771 C CA . THR A 1 94 ? 3.554 -11.612 3.192 1.00 93.06 94 THR A CA 1
ATOM 772 C C . THR A 1 94 ? 2.288 -11.028 2.561 1.00 93.06 94 THR A C 1
ATOM 774 O O . THR A 1 94 ? 1.830 -9.957 2.969 1.00 93.06 94 THR A O 1
ATOM 777 N N . HIS A 1 95 ? 1.717 -11.703 1.559 1.00 93.88 95 HIS A N 1
ATOM 778 C CA . HIS A 1 95 ? 0.607 -11.168 0.761 1.00 93.88 95 HIS A CA 1
ATOM 779 C C . HIS A 1 95 ? -0.740 -11.838 1.033 1.00 93.88 95 HIS A C 1
ATOM 781 O O . HIS A 1 95 ? -1.756 -11.392 0.497 1.00 93.88 95 HIS A O 1
ATOM 787 N N . PHE A 1 96 ? -0.783 -12.888 1.854 1.00 95.56 96 PHE A N 1
ATOM 788 C CA . PHE A 1 96 ? -2.025 -13.559 2.235 1.00 95.56 96 PHE A CA 1
ATOM 789 C C . PHE A 1 96 ? -2.147 -13.715 3.745 1.00 95.56 96 PHE A C 1
ATOM 791 O O . PHE A 1 96 ? -3.057 -13.130 4.336 1.00 95.56 96 PHE A O 1
ATOM 798 N N . LEU A 1 97 ? -1.227 -14.445 4.385 1.00 96.12 97 LEU A N 1
ATOM 799 C CA . LEU A 1 97 ? -1.402 -14.834 5.785 1.00 96.12 97 LEU A CA 1
ATOM 800 C C . LEU A 1 97 ? -1.436 -13.626 6.733 1.00 96.12 97 LEU A C 1
ATOM 802 O O . LEU A 1 97 ? -2.363 -13.510 7.535 1.00 96.12 97 LEU A O 1
ATOM 806 N N . PHE A 1 98 ? -0.473 -12.704 6.631 1.00 94.75 98 PHE A N 1
ATOM 807 C CA . PHE A 1 98 ? -0.433 -11.514 7.490 1.00 94.75 98 PHE A CA 1
ATOM 808 C C . PHE A 1 98 ? -1.633 -10.571 7.287 1.00 94.75 98 PHE A C 1
ATOM 810 O O . PHE A 1 98 ? -2.251 -10.200 8.292 1.00 94.75 98 PHE A O 1
ATOM 817 N N . PRO A 1 99 ? -2.046 -10.224 6.046 1.00 97.69 99 PRO A N 1
ATOM 818 C CA . PRO A 1 99 ? -3.305 -9.514 5.824 1.00 97.69 99 PRO A CA 1
ATOM 819 C C . PRO A 1 99 ? -4.512 -10.203 6.479 1.00 97.69 99 PRO A C 1
ATOM 821 O O . PRO A 1 99 ? -5.253 -9.561 7.226 1.00 97.69 99 PRO A O 1
ATOM 824 N N . VAL A 1 100 ? -4.682 -11.514 6.264 1.00 97.69 100 VAL A N 1
ATOM 825 C CA . VAL A 1 100 ? -5.807 -12.289 6.815 1.00 97.69 100 VAL A CA 1
ATOM 826 C C . VAL A 1 100 ? -5.794 -12.277 8.343 1.00 97.69 100 VAL A C 1
ATOM 828 O O . VAL A 1 100 ? -6.835 -12.054 8.964 1.00 97.69 100 VAL A O 1
ATOM 831 N N . PHE A 1 101 ? -4.627 -12.435 8.966 1.00 97.19 101 PHE A N 1
ATOM 832 C CA . PHE A 1 101 ? -4.495 -12.350 10.420 1.00 97.19 101 PHE A CA 1
ATOM 833 C C . PHE A 1 101 ? -4.899 -10.965 10.951 1.00 97.19 101 PHE A C 1
ATOM 835 O O . PHE A 1 101 ? -5.631 -10.860 11.940 1.00 97.19 101 PHE A O 1
ATOM 842 N N . GLY A 1 102 ? -4.523 -9.898 10.239 1.00 97.69 102 GLY A N 1
ATOM 843 C CA . GLY A 1 102 ? -5.011 -8.545 10.502 1.00 97.69 102 GLY A CA 1
ATOM 844 C C . GLY A 1 102 ? -6.539 -8.437 10.411 1.00 97.69 102 GLY A C 1
ATOM 845 O O . GLY A 1 102 ? -7.173 -7.818 11.262 1.00 97.69 102 GLY A O 1
ATOM 846 N N . PHE A 1 103 ? -7.174 -9.078 9.432 1.00 98.31 103 PHE A N 1
ATOM 847 C CA . PHE A 1 103 ? -8.636 -9.045 9.299 1.00 98.31 103 PHE A CA 1
ATOM 848 C C . PHE A 1 103 ? -9.344 -9.787 10.434 1.00 98.31 103 PHE A C 1
ATOM 850 O O . PHE A 1 103 ? -10.384 -9.324 10.912 1.00 98.31 103 PHE A O 1
ATOM 857 N N . ILE A 1 104 ? -8.778 -10.908 10.883 1.00 98.06 104 ILE A N 1
ATOM 858 C CA . ILE A 1 104 ? -9.296 -11.704 12.001 1.00 98.06 104 ILE A CA 1
ATOM 859 C C . ILE A 1 104 ? -9.208 -10.906 13.305 1.00 98.06 104 ILE A C 1
ATOM 861 O O . ILE A 1 104 ? -10.199 -10.775 14.026 1.00 98.06 104 ILE A O 1
ATOM 865 N N . VAL A 1 105 ? -8.054 -10.308 13.604 1.00 97.62 105 VAL A N 1
ATOM 866 C CA . VAL A 1 105 ? -7.890 -9.510 14.829 1.00 97.62 105 VAL A CA 1
ATOM 867 C C . VAL A 1 105 ? -8.796 -8.276 14.803 1.00 97.62 105 VAL A C 1
ATOM 869 O O . VAL A 1 105 ? -9.438 -7.977 15.814 1.00 97.62 105 VAL A O 1
ATOM 872 N N . LEU A 1 106 ? -8.961 -7.618 13.646 1.00 98.19 106 LEU A N 1
ATOM 873 C CA . LEU A 1 106 ? -9.929 -6.531 13.491 1.00 98.19 106 LEU A CA 1
ATOM 874 C C . LEU A 1 106 ? -11.353 -6.985 13.805 1.00 98.19 106 LEU A C 1
ATOM 876 O O . LEU A 1 106 ? -12.088 -6.246 14.463 1.00 98.19 106 LEU A O 1
ATOM 880 N N . PHE A 1 107 ? -11.740 -8.191 13.386 1.00 97.69 107 PHE A N 1
ATOM 881 C CA . PHE A 1 107 ? -13.045 -8.743 13.725 1.00 97.69 107 PHE A CA 1
ATOM 882 C C . PHE A 1 107 ? -13.219 -8.866 15.244 1.00 97.69 107 PHE A C 1
ATOM 884 O O . PHE A 1 107 ? -14.251 -8.442 15.767 1.00 97.69 107 PHE A O 1
ATOM 891 N N . PHE A 1 108 ? -12.222 -9.349 15.987 1.00 97.12 108 PHE A N 1
ATOM 892 C CA . PHE A 1 108 ? -12.325 -9.460 17.447 1.00 97.12 108 PHE A CA 1
ATOM 893 C C . PHE A 1 108 ? -12.435 -8.103 18.153 1.00 97.12 108 PHE A C 1
ATOM 895 O O . PHE A 1 108 ? -13.267 -7.948 19.045 1.00 97.12 108 PHE A O 1
ATOM 902 N N . VAL A 1 109 ? -11.680 -7.090 17.720 1.00 96.19 109 VAL A N 1
ATOM 903 C CA . VAL A 1 109 ? -11.667 -5.767 18.382 1.00 96.19 109 VAL A CA 1
ATOM 904 C C . VAL A 1 109 ? -12.714 -4.783 17.841 1.00 96.19 109 VAL A C 1
ATOM 906 O O . VAL A 1 109 ? -12.814 -3.654 18.322 1.00 96.19 109 VAL A O 1
ATOM 909 N N . ARG A 1 110 ? -13.534 -5.186 16.860 1.00 94.88 110 ARG A N 1
ATOM 910 C CA . ARG A 1 110 ? -14.467 -4.318 16.104 1.00 94.88 110 ARG A CA 1
ATOM 911 C C . ARG A 1 110 ? -15.449 -3.496 16.949 1.00 94.88 110 ARG A C 1
ATOM 913 O O . ARG A 1 110 ? -15.972 -2.491 16.471 1.00 94.88 110 ARG A O 1
ATOM 920 N N . LYS A 1 111 ? -15.758 -3.939 18.172 1.00 91.75 111 LYS A N 1
ATOM 921 C CA . LYS A 1 111 ? -16.724 -3.286 19.077 1.00 91.75 111 LYS A CA 1
ATOM 922 C C . LYS A 1 111 ? -16.077 -2.383 20.130 1.00 91.75 111 LYS A C 1
ATOM 924 O O . LYS A 1 111 ? -16.798 -1.653 20.804 1.00 91.75 111 LYS A O 1
ATOM 929 N N . GLU A 1 112 ? -14.751 -2.385 20.231 1.00 91.94 112 GLU A N 1
ATOM 930 C CA . GLU A 1 112 ? -14.004 -1.664 21.272 1.00 91.94 112 GLU A CA 1
ATOM 931 C C . GLU A 1 112 ? -13.721 -0.196 20.928 1.00 91.94 112 GLU A C 1
ATOM 933 O O . GLU A 1 112 ? -13.197 0.554 21.753 1.00 91.94 112 GLU A O 1
ATOM 938 N N . PHE A 1 113 ? -14.036 0.239 19.706 1.00 93.19 113 PHE A N 1
ATOM 939 C CA . PHE A 1 113 ? -13.644 1.557 19.222 1.00 93.19 113 PHE A CA 1
ATOM 940 C C . PHE A 1 113 ? -14.656 2.179 18.262 1.00 93.19 113 PHE A C 1
ATOM 942 O O . PHE A 1 113 ? -15.572 1.530 17.753 1.00 93.19 113 PHE A O 1
ATOM 949 N N . ILE A 1 114 ? -14.465 3.475 18.021 1.00 90.88 114 ILE A N 1
ATOM 950 C CA . ILE A 1 114 ? -15.252 4.273 17.086 1.00 90.88 114 ILE A CA 1
ATOM 951 C C . ILE A 1 114 ? -14.295 4.841 16.044 1.00 90.88 114 ILE A C 1
ATOM 953 O O . ILE A 1 114 ? -13.351 5.564 16.386 1.00 90.88 114 ILE A O 1
ATOM 957 N N . VAL A 1 115 ? -14.544 4.545 14.769 1.00 92.19 115 VAL A N 1
ATOM 958 C CA . VAL A 1 115 ? -13.750 5.087 13.661 1.00 92.19 115 VAL A CA 1
ATOM 959 C C . VAL A 1 115 ? -13.946 6.598 13.584 1.00 92.19 115 VAL A C 1
ATOM 961 O O . VAL A 1 115 ? -15.069 7.102 13.490 1.00 92.19 115 VAL A O 1
ATOM 964 N N . LEU A 1 116 ? -12.834 7.328 13.610 1.00 88.06 116 LEU A N 1
ATOM 965 C CA . LEU A 1 116 ? -12.809 8.786 13.591 1.00 88.06 116 LEU A CA 1
ATOM 966 C C . LEU A 1 116 ? -12.566 9.325 12.177 1.00 88.06 116 LEU A C 1
ATOM 968 O O . LEU A 1 116 ? -11.786 8.772 11.402 1.00 88.06 116 LEU A O 1
ATOM 972 N N . ARG A 1 117 ? -13.123 10.506 11.876 1.00 86.38 117 ARG A N 1
ATOM 973 C CA . ARG A 1 117 ? -12.860 11.228 10.615 1.00 86.38 117 ARG A CA 1
ATOM 974 C C . ARG A 1 117 ? -11.367 11.446 10.332 1.00 86.38 117 ARG A C 1
ATOM 976 O O . ARG A 1 117 ? -10.964 11.400 9.175 1.00 86.38 117 ARG A O 1
ATOM 983 N N . LYS A 1 118 ? -10.547 11.676 11.369 1.00 88.12 118 LYS A N 1
ATOM 984 C CA . LYS A 1 118 ? -9.091 11.857 11.214 1.00 88.12 118 LYS A CA 1
ATOM 985 C C . LYS A 1 118 ? -8.418 10.617 10.617 1.00 88.12 118 LYS A C 1
ATOM 987 O O . LYS A 1 118 ? -7.559 10.754 9.759 1.00 88.12 118 LYS A O 1
ATOM 992 N N . THR A 1 119 ? -8.868 9.426 11.009 1.00 91.88 119 THR A N 1
ATOM 993 C CA . THR A 1 119 ? -8.339 8.138 10.546 1.00 91.88 119 THR A CA 1
ATOM 994 C C . THR A 1 119 ? -8.591 7.965 9.055 1.00 91.88 119 THR A C 1
ATOM 996 O O . THR A 1 119 ? -7.673 7.665 8.302 1.00 91.88 119 THR A O 1
ATOM 999 N N . ARG A 1 120 ? -9.808 8.296 8.606 1.00 88.50 120 ARG A N 1
ATOM 1000 C CA . ARG A 1 120 ? -10.191 8.304 7.186 1.00 88.50 120 ARG A CA 1
ATOM 1001 C C . ARG A 1 120 ? -9.334 9.248 6.332 1.00 88.50 120 ARG A C 1
ATOM 1003 O O . ARG A 1 120 ? -9.163 8.990 5.154 1.00 88.50 120 ARG A O 1
ATOM 1010 N N . ILE A 1 121 ? -8.851 10.364 6.885 1.00 89.88 121 ILE A N 1
ATOM 1011 C CA . ILE A 1 121 ? -7.993 11.322 6.158 1.00 89.88 121 ILE A CA 1
ATOM 1012 C C . ILE A 1 121 ? -6.529 10.865 6.169 1.00 89.88 121 ILE A C 1
ATOM 1014 O O . ILE A 1 121 ? -5.838 11.005 5.167 1.00 89.88 121 ILE A O 1
ATOM 1018 N N . MET A 1 122 ? -6.071 10.291 7.282 1.00 93.56 122 MET A N 1
ATOM 1019 C CA . MET A 1 122 ? -4.700 9.803 7.443 1.00 93.56 122 MET A CA 1
ATOM 1020 C C . MET A 1 122 ? -4.345 8.704 6.434 1.00 93.56 122 MET A C 1
ATOM 1022 O O . MET A 1 122 ? -3.239 8.703 5.905 1.00 93.56 122 MET A O 1
ATOM 1026 N N . ILE A 1 123 ? -5.283 7.795 6.150 1.00 95.69 123 ILE A N 1
ATOM 1027 C CA . ILE A 1 123 ? -5.065 6.672 5.230 1.00 95.69 123 ILE A CA 1
ATOM 1028 C C . ILE A 1 123 ? -4.646 7.139 3.821 1.00 95.69 123 ILE A C 1
ATOM 1030 O O . ILE A 1 123 ? -3.553 6.762 3.397 1.00 95.69 123 ILE A O 1
ATOM 1034 N N . PRO A 1 124 ? -5.445 7.951 3.093 1.00 95.44 124 PRO A N 1
ATOM 1035 C CA . PRO A 1 124 ? -5.052 8.434 1.775 1.00 95.44 124 PRO A CA 1
ATOM 1036 C C . PRO A 1 124 ? -3.884 9.417 1.844 1.00 95.44 124 PRO A C 1
ATOM 1038 O O . PRO A 1 124 ? -3.077 9.428 0.929 1.00 95.44 124 PRO A O 1
ATOM 1041 N N . LEU A 1 125 ? -3.728 10.189 2.929 1.00 94.88 125 LEU A N 1
ATOM 1042 C CA . LEU A 1 125 ? -2.578 11.087 3.083 1.00 94.88 125 LEU A CA 1
ATOM 1043 C C . LEU A 1 125 ? -1.244 10.324 3.059 1.00 94.88 125 LEU A C 1
ATOM 1045 O O . LEU A 1 125 ? -0.309 10.757 2.390 1.00 94.88 125 LEU A O 1
ATOM 1049 N N . TYR A 1 126 ? -1.169 9.178 3.744 1.00 96.12 126 TYR A N 1
ATOM 1050 C CA . TYR A 1 126 ? 0.008 8.307 3.700 1.00 96.12 126 TYR A CA 1
ATOM 1051 C C . TYR A 1 126 ? 0.286 7.804 2.281 1.00 96.12 126 TYR A C 1
ATOM 1053 O O . TYR A 1 126 ? 1.419 7.856 1.814 1.00 96.12 126 TYR A O 1
ATOM 1061 N N . LEU A 1 127 ? -0.753 7.360 1.571 1.00 95.19 127 LEU A N 1
ATOM 1062 C CA . LEU A 1 127 ? -0.627 6.862 0.200 1.00 95.19 127 LEU A CA 1
ATOM 1063 C C . LEU A 1 127 ? -0.214 7.962 -0.782 1.00 95.19 127 LEU A C 1
ATOM 1065 O O . LEU A 1 127 ? 0.592 7.707 -1.668 1.00 95.19 127 LEU A O 1
ATOM 1069 N N . THR A 1 128 ? -0.715 9.187 -0.611 1.00 94.12 128 THR A N 1
ATOM 1070 C CA . THR A 1 128 ? -0.273 10.350 -1.389 1.00 94.12 128 THR A CA 1
ATOM 1071 C C . THR A 1 128 ? 1.203 10.640 -1.136 1.00 94.12 128 THR A C 1
ATOM 1073 O O . THR A 1 128 ? 1.952 10.815 -2.092 1.00 94.12 128 THR A O 1
ATOM 1076 N N . ALA A 1 129 ? 1.637 10.654 0.129 1.00 94.00 129 ALA A N 1
ATOM 1077 C CA . ALA A 1 129 ? 3.043 10.857 0.471 1.00 94.00 129 ALA A CA 1
ATOM 1078 C C . ALA A 1 129 ? 3.932 9.758 -0.132 1.00 94.00 129 ALA A C 1
ATOM 1080 O O . ALA A 1 129 ? 4.958 10.061 -0.735 1.00 94.00 129 ALA A O 1
ATOM 1081 N N . TYR A 1 130 ? 3.498 8.497 -0.044 1.00 93.19 130 TYR A N 1
ATOM 1082 C CA . TYR A 1 130 ? 4.190 7.365 -0.654 1.00 93.19 130 TYR A CA 1
ATOM 1083 C C . TYR A 1 130 ? 4.249 7.479 -2.186 1.00 93.19 130 TYR A C 1
ATOM 1085 O O . TYR A 1 130 ? 5.293 7.256 -2.786 1.00 93.19 130 TYR A O 1
ATOM 1093 N N . TYR A 1 131 ? 3.163 7.892 -2.837 1.00 90.94 131 TYR A N 1
ATOM 1094 C CA . TYR A 1 131 ? 3.131 8.090 -4.285 1.00 90.94 131 TYR A CA 1
ATOM 1095 C C . TYR A 1 131 ? 4.045 9.234 -4.751 1.00 90.94 131 TYR A C 1
ATOM 1097 O O . TYR A 1 131 ? 4.762 9.087 -5.736 1.00 90.94 131 TYR A O 1
ATOM 1105 N N . ILE A 1 132 ? 4.078 10.355 -4.024 1.00 90.62 132 ILE A N 1
ATOM 1106 C CA . ILE A 1 132 ? 5.022 11.450 -4.300 1.00 90.62 132 ILE A CA 1
ATOM 1107 C C . ILE A 1 132 ? 6.461 10.956 -4.130 1.00 90.62 132 ILE A C 1
ATOM 1109 O O . ILE A 1 132 ? 7.299 11.204 -4.993 1.00 90.62 132 ILE A O 1
ATOM 1113 N N . PHE A 1 133 ? 6.738 10.216 -3.054 1.00 89.56 133 PHE A N 1
ATOM 1114 C CA . PHE A 1 133 ? 8.043 9.603 -2.818 1.00 89.56 133 PHE A CA 1
ATOM 1115 C C . PHE A 1 133 ? 8.478 8.709 -3.989 1.00 89.56 133 PHE A C 1
ATOM 1117 O O . PHE A 1 133 ? 9.596 8.839 -4.477 1.00 89.56 133 PHE A O 1
ATOM 1124 N N . MET A 1 134 ? 7.577 7.864 -4.494 1.00 86.88 134 MET A N 1
ATOM 1125 C CA . MET A 1 134 ? 7.821 7.002 -5.654 1.00 86.88 134 MET A CA 1
ATOM 1126 C C . MET A 1 134 ? 8.197 7.788 -6.913 1.00 86.88 134 MET A C 1
ATOM 1128 O O . MET A 1 134 ? 9.120 7.403 -7.626 1.00 86.88 134 MET A O 1
ATOM 1132 N N . ILE A 1 135 ? 7.501 8.897 -7.176 1.00 85.12 135 ILE A N 1
ATOM 1133 C CA . ILE A 1 135 ? 7.794 9.778 -8.312 1.00 85.12 135 ILE A CA 1
ATOM 1134 C C . ILE A 1 135 ? 9.178 10.411 -8.153 1.00 85.12 135 ILE A C 1
ATOM 1136 O O . ILE A 1 135 ? 9.973 10.377 -9.090 1.00 85.12 135 ILE A O 1
ATOM 1140 N N . ILE A 1 136 ? 9.481 10.957 -6.972 1.00 86.25 136 ILE A N 1
ATOM 1141 C CA . ILE A 1 136 ? 10.789 11.560 -6.683 1.00 86.25 136 ILE A CA 1
ATOM 1142 C C . ILE A 1 136 ? 11.902 10.533 -6.901 1.00 86.25 136 ILE A C 1
ATOM 1144 O O . ILE A 1 136 ? 12.881 10.845 -7.570 1.00 86.25 136 ILE A O 1
ATOM 1148 N N . MET A 1 137 ? 11.727 9.309 -6.394 1.00 82.19 137 MET A N 1
ATOM 1149 C CA . MET A 1 137 ? 12.679 8.213 -6.583 1.00 82.19 137 MET A CA 1
ATOM 1150 C C . MET A 1 137 ? 12.872 7.852 -8.058 1.00 82.19 137 MET A C 1
ATOM 1152 O O . MET A 1 137 ? 14.004 7.664 -8.494 1.00 82.19 137 MET A O 1
ATOM 1156 N N . ALA A 1 138 ? 11.794 7.793 -8.842 1.00 81.25 138 ALA A N 1
ATOM 1157 C CA . ALA A 1 138 ? 11.894 7.501 -10.269 1.00 81.25 138 ALA A CA 1
ATOM 1158 C C . ALA A 1 138 ? 12.692 8.576 -11.016 1.00 81.25 138 ALA A C 1
ATOM 1160 O O . ALA A 1 138 ? 13.610 8.258 -11.768 1.00 81.25 138 ALA A O 1
ATOM 1161 N N . PHE A 1 139 ? 12.405 9.857 -10.776 1.00 81.25 139 PHE A N 1
ATOM 1162 C CA . PHE A 1 139 ? 13.121 10.946 -11.446 1.00 81.25 139 PHE A CA 1
ATOM 1163 C C . PHE A 1 139 ? 14.552 11.144 -10.935 1.00 81.25 139 PHE A C 1
ATOM 1165 O O . PHE A 1 139 ? 15.409 11.568 -11.708 1.00 81.25 139 PHE A O 1
ATOM 1172 N N . SER A 1 140 ? 14.838 10.815 -9.673 1.00 79.94 140 SER A N 1
ATOM 1173 C CA . SER A 1 140 ? 16.199 10.892 -9.132 1.00 79.94 140 SER A CA 1
ATOM 1174 C C . SER A 1 140 ? 17.115 9.777 -9.646 1.00 79.94 140 SER A C 1
ATOM 1176 O O . SER A 1 140 ? 18.332 9.946 -9.639 1.00 79.94 140 SER A O 1
ATOM 1178 N N . THR A 1 141 ? 16.553 8.658 -10.115 1.00 77.50 141 THR A N 1
ATOM 1179 C CA . THR A 1 141 ? 17.316 7.478 -10.561 1.00 77.50 141 THR A CA 1
ATOM 1180 C C . THR A 1 141 ? 17.372 7.316 -12.080 1.00 77.50 141 THR A C 1
ATOM 1182 O O . THR A 1 141 ? 18.355 6.780 -12.584 1.00 77.50 141 THR A O 1
ATOM 1185 N N . LEU A 1 142 ? 16.392 7.838 -12.828 1.00 73.81 142 LEU A N 1
ATOM 1186 C CA . LEU A 1 142 ? 16.280 7.666 -14.285 1.00 73.81 142 LEU A CA 1
ATOM 1187 C C . LEU A 1 142 ? 17.535 8.080 -15.074 1.00 73.81 142 LEU A C 1
ATOM 1189 O O . LEU A 1 142 ? 17.896 7.425 -16.041 1.00 73.81 142 LEU A O 1
ATOM 1193 N N . ASN A 1 143 ? 18.209 9.156 -14.665 1.00 73.62 143 ASN A N 1
ATOM 1194 C CA . ASN A 1 143 ? 19.396 9.677 -15.357 1.00 73.62 143 ASN A CA 1
ATOM 1195 C C . ASN A 1 143 ? 20.699 9.377 -14.609 1.00 73.62 143 ASN A C 1
ATOM 1197 O O . ASN A 1 143 ? 21.703 10.060 -14.816 1.00 73.62 143 ASN A O 1
ATOM 1201 N N . ASN A 1 144 ? 20.696 8.397 -13.704 1.00 76.81 144 ASN A N 1
ATOM 1202 C CA . ASN A 1 144 ? 21.914 8.010 -13.012 1.00 76.81 144 ASN A CA 1
ATOM 1203 C C . ASN A 1 144 ? 22.933 7.457 -14.039 1.00 76.81 144 ASN A C 1
ATOM 1205 O O . ASN A 1 144 ? 22.617 6.490 -14.738 1.00 76.81 144 ASN A O 1
ATOM 1209 N N . PRO A 1 145 ? 24.141 8.048 -14.152 1.00 78.06 145 PRO A N 1
ATOM 1210 C CA . PRO A 1 145 ? 25.111 7.661 -15.176 1.00 78.06 145 PRO A CA 1
ATOM 1211 C C . PRO A 1 145 ? 25.527 6.189 -15.115 1.00 78.06 145 PRO A C 1
ATOM 1213 O O . PRO A 1 145 ? 25.750 5.584 -16.161 1.00 78.06 145 PRO A O 1
ATOM 1216 N N . THR A 1 146 ? 25.601 5.611 -13.914 1.00 74.06 146 THR A N 1
ATOM 1217 C CA . THR A 1 146 ? 25.957 4.203 -13.702 1.00 74.06 146 THR A CA 1
ATOM 1218 C C . THR A 1 146 ? 24.846 3.286 -14.209 1.00 74.06 146 THR A C 1
ATOM 1220 O O . THR A 1 146 ? 25.116 2.420 -15.041 1.00 74.06 146 THR A O 1
ATOM 1223 N N . LEU A 1 147 ? 23.592 3.562 -13.826 1.00 73.06 147 LEU A N 1
ATOM 1224 C CA . LEU A 1 147 ? 22.417 2.805 -14.274 1.00 73.06 147 LEU A CA 1
ATOM 1225 C C . LEU A 1 147 ? 22.309 2.810 -15.804 1.00 73.06 147 LEU A C 1
ATOM 1227 O O . LEU A 1 147 ? 22.062 1.777 -16.428 1.00 73.06 147 LEU A O 1
ATOM 1231 N N . VAL A 1 148 ? 22.500 3.979 -16.421 1.00 77.44 148 VAL A N 1
ATOM 1232 C CA . VAL A 1 148 ? 22.440 4.138 -17.881 1.00 77.44 148 VAL A CA 1
ATOM 1233 C C . VAL A 1 148 ? 23.598 3.410 -18.568 1.00 77.44 148 VAL A C 1
ATOM 1235 O O . VAL A 1 148 ? 23.380 2.744 -19.581 1.00 77.44 148 VAL A O 1
ATOM 1238 N N . ALA A 1 149 ? 24.818 3.492 -18.031 1.00 79.31 149 ALA A N 1
ATOM 1239 C CA . ALA A 1 149 ? 25.971 2.783 -18.584 1.00 79.31 149 ALA A CA 1
ATOM 1240 C C . ALA A 1 149 ? 25.770 1.260 -18.544 1.00 79.31 149 ALA A C 1
ATOM 1242 O O . ALA A 1 149 ? 25.950 0.590 -19.563 1.00 79.31 149 ALA A O 1
ATOM 1243 N N . ASN A 1 150 ? 25.308 0.733 -17.410 1.00 76.62 150 ASN A N 1
ATOM 1244 C CA . ASN A 1 150 ? 25.049 -0.693 -17.225 1.00 76.62 150 ASN A CA 1
ATOM 1245 C C . ASN A 1 150 ? 23.901 -1.192 -18.110 1.00 76.62 150 ASN A C 1
ATOM 1247 O O . ASN A 1 150 ? 23.994 -2.268 -18.699 1.00 76.62 150 ASN A O 1
ATOM 1251 N N . HIS A 1 151 ? 22.845 -0.393 -18.273 1.00 80.31 151 HIS A N 1
ATOM 1252 C CA . HIS A 1 151 ? 21.776 -0.673 -19.230 1.00 80.31 151 HIS A CA 1
ATOM 1253 C C . HIS A 1 151 ? 22.293 -0.767 -20.670 1.00 80.31 151 HIS A C 1
ATOM 1255 O O . HIS A 1 151 ? 22.029 -1.744 -21.371 1.00 80.31 151 HIS A O 1
ATOM 1261 N N . ASN A 1 152 ? 23.065 0.229 -21.108 1.00 83.62 152 ASN A N 1
ATOM 1262 C CA . ASN A 1 152 ? 23.590 0.279 -22.470 1.00 83.62 152 ASN A CA 1
ATOM 1263 C C . ASN A 1 152 ? 24.544 -0.885 -22.748 1.00 83.62 152 ASN A C 1
ATOM 1265 O O . ASN A 1 152 ? 24.524 -1.458 -23.837 1.00 83.62 152 ASN A O 1
ATOM 1269 N N . GLN A 1 153 ? 25.340 -1.278 -21.756 1.00 83.44 153 GLN A N 1
ATOM 1270 C CA . GLN A 1 153 ? 26.193 -2.451 -21.860 1.00 83.44 153 GLN A CA 1
ATOM 1271 C C . GLN A 1 153 ? 25.393 -3.756 -21.881 1.00 83.44 153 GLN A C 1
ATOM 1273 O O . GLN A 1 153 ? 25.719 -4.643 -22.664 1.00 83.44 153 GLN A O 1
ATOM 1278 N N . ALA A 1 154 ? 24.337 -3.883 -21.072 1.00 81.44 154 ALA A N 1
ATOM 1279 C CA . ALA A 1 154 ? 23.464 -5.052 -21.112 1.00 81.44 154 ALA A CA 1
ATOM 1280 C C . ALA A 1 154 ? 22.838 -5.231 -22.502 1.00 81.44 154 ALA A C 1
ATOM 1282 O O . ALA A 1 154 ? 22.806 -6.351 -23.002 1.00 81.44 154 ALA A O 1
ATOM 1283 N N . ILE A 1 155 ? 22.427 -4.138 -23.157 1.00 83.19 155 ILE A N 1
ATOM 1284 C CA . ILE A 1 155 ? 21.977 -4.165 -24.557 1.00 83.19 155 ILE A CA 1
ATOM 1285 C C . ILE A 1 155 ? 23.121 -4.563 -25.497 1.00 83.19 155 ILE A C 1
ATOM 1287 O O . ILE A 1 155 ? 22.931 -5.425 -26.351 1.00 83.19 155 ILE A O 1
ATOM 1291 N N . ALA A 1 156 ? 24.310 -3.976 -25.341 1.00 84.56 156 ALA A N 1
ATOM 1292 C CA . ALA A 1 156 ? 25.462 -4.286 -26.190 1.00 84.56 156 ALA A CA 1
ATOM 1293 C C . ALA A 1 156 ? 25.873 -5.769 -26.110 1.00 84.56 156 ALA A C 1
ATOM 1295 O O . ALA A 1 156 ? 26.219 -6.372 -27.126 1.00 84.56 156 ALA A O 1
ATOM 1296 N N . ASN A 1 157 ? 25.773 -6.375 -24.923 1.00 85.44 157 ASN A N 1
ATOM 1297 C CA . ASN A 1 157 ? 26.099 -7.780 -24.679 1.00 85.44 157 ASN A CA 1
ATOM 1298 C C . ASN A 1 157 ? 25.134 -8.764 -25.364 1.00 85.44 157 ASN A C 1
ATOM 1300 O O . ASN A 1 157 ? 25.489 -9.930 -25.524 1.00 85.44 157 ASN A O 1
ATOM 1304 N N . LEU A 1 158 ? 23.935 -8.330 -25.776 1.00 84.88 158 LEU A N 1
ATOM 1305 C CA . LEU A 1 158 ? 22.999 -9.185 -26.519 1.00 84.88 158 LEU A CA 1
ATOM 1306 C C . LEU A 1 158 ? 23.465 -9.446 -27.970 1.00 84.88 158 LEU A C 1
ATOM 1308 O O . LEU A 1 158 ? 23.084 -10.450 -28.572 1.00 84.88 158 LEU A O 1
ATOM 1312 N N . GLY A 1 159 ? 24.341 -8.593 -28.516 1.00 85.62 159 GLY A N 1
ATOM 1313 C CA . GLY A 1 159 ? 24.954 -8.765 -29.837 1.00 85.62 159 GLY A CA 1
ATOM 1314 C C . GLY A 1 159 ? 24.061 -8.374 -31.026 1.00 85.62 159 GLY A C 1
ATOM 1315 O O . GLY A 1 159 ? 22.963 -7.841 -30.881 1.00 85.62 159 GLY A O 1
ATOM 1316 N N . ALA A 1 160 ? 24.540 -8.620 -32.249 1.00 78.69 160 ALA A N 1
ATOM 1317 C CA . ALA A 1 160 ? 23.880 -8.151 -33.476 1.00 78.69 160 ALA A CA 1
ATOM 1318 C C . ALA A 1 160 ? 22.567 -8.887 -33.820 1.00 78.69 160 ALA A C 1
ATOM 1320 O O . ALA A 1 160 ? 21.712 -8.323 -34.495 1.00 78.69 160 ALA A O 1
ATOM 1321 N N . ASN A 1 161 ? 22.378 -10.115 -33.324 1.00 80.38 161 ASN A N 1
ATOM 1322 C CA . ASN A 1 161 ? 21.202 -10.953 -33.611 1.00 80.38 161 ASN A CA 1
ATOM 1323 C C . ASN A 1 161 ? 20.109 -10.837 -32.536 1.00 80.38 161 ASN A C 1
ATOM 1325 O O . ASN A 1 161 ? 19.320 -11.759 -32.331 1.00 80.38 161 ASN A O 1
ATOM 1329 N N . THR A 1 162 ? 20.094 -9.721 -31.810 1.00 84.81 162 THR A N 1
ATOM 1330 C CA . THR A 1 162 ? 19.183 -9.518 -30.688 1.00 84.81 162 THR A CA 1
ATOM 1331 C C . THR A 1 162 ? 17.734 -9.408 -31.157 1.00 84.81 162 THR A C 1
ATOM 1333 O O . THR A 1 162 ? 17.404 -8.618 -32.042 1.00 84.81 162 THR A O 1
ATOM 1336 N N . THR A 1 163 ? 16.843 -10.151 -30.508 1.00 87.00 163 THR A N 1
ATOM 1337 C CA . THR A 1 163 ? 15.395 -10.050 -30.724 1.00 87.00 163 THR A CA 1
ATOM 1338 C C . THR A 1 163 ? 14.787 -8.873 -29.954 1.00 87.00 163 THR A C 1
ATOM 1340 O O . THR A 1 163 ? 15.273 -8.466 -28.896 1.00 87.00 163 THR A O 1
ATOM 1343 N N . THR A 1 164 ? 13.662 -8.339 -30.435 1.00 82.31 164 THR A N 1
ATOM 1344 C CA . THR A 1 164 ? 12.919 -7.271 -29.740 1.00 82.31 164 THR A CA 1
ATOM 1345 C C . THR A 1 164 ? 12.501 -7.676 -28.322 1.00 82.31 164 THR A C 1
ATOM 1347 O O . THR A 1 164 ? 12.465 -6.834 -27.427 1.00 82.31 164 THR A O 1
ATOM 1350 N N . GLU A 1 165 ? 12.235 -8.963 -28.098 1.00 80.81 165 GLU A N 1
ATOM 1351 C CA . GLU A 1 165 ? 11.870 -9.511 -26.788 1.00 80.81 165 GLU A CA 1
ATOM 1352 C C . GLU A 1 165 ? 13.032 -9.453 -25.791 1.00 80.81 165 GLU A C 1
ATOM 1354 O O . GLU A 1 165 ? 12.833 -9.055 -24.645 1.00 80.81 165 GLU A O 1
ATOM 1359 N N . GLN A 1 166 ? 14.257 -9.757 -26.228 1.00 81.06 166 GLN A N 1
ATOM 1360 C CA . GLN A 1 166 ? 15.449 -9.658 -25.377 1.00 81.06 166 GLN A CA 1
ATOM 1361 C C . GLN A 1 166 ? 15.742 -8.207 -24.974 1.00 81.06 166 GLN A C 1
ATOM 1363 O O . GLN A 1 166 ? 16.048 -7.931 -23.814 1.00 81.06 166 GLN A O 1
ATOM 1368 N N . ILE A 1 167 ? 15.577 -7.256 -25.900 1.00 80.38 167 ILE A N 1
ATOM 1369 C CA . ILE A 1 167 ? 15.704 -5.821 -25.592 1.00 80.38 167 ILE A CA 1
ATOM 1370 C C . ILE A 1 167 ? 14.601 -5.385 -24.620 1.00 80.38 167 ILE A C 1
ATOM 1372 O O . ILE A 1 167 ? 14.853 -4.622 -23.686 1.00 80.38 167 ILE A O 1
ATOM 1376 N N . ALA A 1 168 ? 13.371 -5.868 -24.811 1.00 75.88 168 ALA A N 1
ATOM 1377 C CA . ALA A 1 168 ? 12.259 -5.570 -23.915 1.00 75.88 168 ALA A CA 1
ATOM 1378 C C . ALA A 1 168 ? 12.499 -6.103 -22.492 1.00 75.88 168 ALA A C 1
ATOM 1380 O O . ALA A 1 168 ? 12.160 -5.411 -21.531 1.00 75.88 168 ALA A O 1
ATOM 1381 N N . ASP A 1 169 ? 13.116 -7.277 -22.343 1.00 75.81 169 ASP A N 1
ATOM 1382 C CA . ASP A 1 169 ? 13.468 -7.839 -21.036 1.00 75.81 169 ASP A CA 1
ATOM 1383 C C . ASP A 1 169 ? 14.548 -7.012 -20.320 1.00 75.81 169 ASP A C 1
ATOM 1385 O O . ASP A 1 169 ? 14.378 -6.656 -19.151 1.00 75.81 169 ASP A O 1
ATOM 1389 N N . VAL A 1 170 ? 15.599 -6.587 -21.034 1.00 77.44 170 VAL A N 1
ATOM 1390 C CA . VAL A 1 170 ? 16.628 -5.688 -20.476 1.00 77.44 170 VAL A CA 1
ATOM 1391 C C . VAL A 1 170 ? 16.021 -4.352 -20.039 1.00 77.44 170 VAL A C 1
ATOM 1393 O O . VAL A 1 170 ? 16.261 -3.908 -18.914 1.00 77.44 170 VAL A O 1
ATOM 1396 N N . ASN A 1 171 ? 15.164 -3.750 -20.868 1.00 77.00 171 ASN A N 1
ATOM 1397 C CA . ASN A 1 171 ? 14.440 -2.523 -20.520 1.00 77.00 171 ASN A CA 1
ATOM 1398 C C . ASN A 1 171 ? 13.545 -2.718 -19.285 1.00 77.00 171 ASN A C 1
ATOM 1400 O O . ASN A 1 171 ? 13.478 -1.856 -18.405 1.00 77.00 171 ASN A O 1
ATOM 1404 N N . LYS A 1 172 ? 12.854 -3.860 -19.191 1.00 72.75 172 LYS A N 1
ATOM 1405 C CA . LYS A 1 172 ? 12.007 -4.202 -18.043 1.00 72.75 172 LYS A CA 1
ATOM 1406 C C . LYS A 1 172 ? 12.841 -4.342 -16.771 1.00 72.75 172 LYS A C 1
ATOM 1408 O O . LYS A 1 172 ? 12.441 -3.807 -15.738 1.00 72.75 172 LYS A O 1
ATOM 1413 N N . LYS A 1 173 ? 13.995 -5.012 -16.841 1.00 71.81 173 LYS A N 1
ATOM 1414 C CA . LYS A 1 173 ? 14.923 -5.173 -15.714 1.00 71.81 173 LYS A CA 1
ATOM 1415 C C . LYS A 1 173 ? 15.478 -3.821 -15.267 1.00 71.81 173 LYS A C 1
ATOM 1417 O O . LYS A 1 173 ? 15.415 -3.512 -14.082 1.00 71.81 173 LYS A O 1
ATOM 1422 N N . TYR A 1 174 ? 15.885 -2.968 -16.204 1.00 71.94 174 TYR A N 1
ATOM 1423 C CA . TYR A 1 174 ? 16.308 -1.597 -15.914 1.00 71.94 174 TYR A CA 1
ATOM 1424 C C . TYR A 1 174 ? 15.241 -0.789 -15.165 1.00 71.94 174 TYR A C 1
ATOM 1426 O O . TYR A 1 174 ? 15.527 -0.164 -14.144 1.00 71.94 174 TYR A O 1
ATOM 1434 N N . LEU A 1 175 ? 13.982 -0.873 -15.602 1.00 70.38 175 LEU A N 1
ATOM 1435 C CA . LEU A 1 175 ? 12.873 -0.178 -14.949 1.00 70.38 175 LEU A CA 1
ATOM 1436 C C . LEU A 1 175 ? 12.643 -0.626 -13.498 1.00 70.38 175 LEU A C 1
ATOM 1438 O O . LEU A 1 175 ? 12.195 0.193 -12.701 1.00 70.38 175 LEU A O 1
ATOM 1442 N N . THR A 1 176 ? 12.980 -1.865 -13.117 1.00 66.00 176 THR A N 1
ATOM 1443 C CA . THR A 1 176 ? 12.904 -2.305 -11.703 1.00 66.00 176 THR A CA 1
ATOM 1444 C C . THR A 1 176 ? 13.927 -1.615 -10.794 1.00 66.00 176 THR A C 1
ATOM 1446 O O . THR A 1 176 ? 13.746 -1.572 -9.575 1.00 66.00 176 THR A O 1
ATOM 1449 N N . TYR A 1 177 ? 14.973 -1.023 -11.378 1.00 65.50 177 TYR A N 1
ATOM 1450 C CA . TYR A 1 177 ? 15.990 -0.243 -10.667 1.00 65.50 177 TYR A CA 1
ATOM 1451 C C . TYR A 1 177 ? 15.723 1.256 -10.668 1.00 65.50 177 TYR A C 1
ATOM 1453 O O . TYR A 1 177 ? 16.500 1.995 -10.084 1.00 65.50 177 TYR A O 1
ATOM 1461 N N . VAL A 1 178 ? 14.656 1.706 -11.322 1.00 71.50 178 VAL A N 1
ATOM 1462 C CA . VAL A 1 178 ? 14.259 3.121 -11.378 1.00 71.50 178 VAL A CA 1
ATOM 1463 C C . VAL A 1 178 ? 12.899 3.303 -10.707 1.00 71.50 178 VAL A C 1
ATOM 1465 O O . VAL A 1 178 ? 12.635 4.293 -10.032 1.00 71.50 178 VAL A O 1
ATOM 1468 N N . VAL A 1 179 ? 12.022 2.307 -10.834 1.00 74.75 179 VAL A N 1
ATOM 1469 C CA . VAL A 1 179 ? 10.648 2.343 -10.343 1.00 74.75 179 VAL A CA 1
ATOM 1470 C C . VAL A 1 179 ? 10.421 1.178 -9.382 1.00 74.75 179 VAL A C 1
ATOM 1472 O O . VAL A 1 179 ? 10.544 0.020 -9.765 1.00 74.75 179 VAL A O 1
ATOM 1475 N N . VAL A 1 180 ? 10.017 1.471 -8.140 1.00 75.94 180 VAL A N 1
ATOM 1476 C CA . VAL A 1 180 ? 9.757 0.426 -7.122 1.00 75.94 180 VAL A CA 1
ATOM 1477 C C . VAL A 1 180 ? 8.589 -0.487 -7.528 1.00 75.94 180 VAL A C 1
ATOM 1479 O O . VAL A 1 180 ? 8.586 -1.675 -7.230 1.00 75.94 180 VAL A O 1
ATOM 1482 N N . TYR A 1 181 ? 7.594 0.048 -8.243 1.00 75.06 181 TYR A N 1
ATOM 1483 C CA . TYR A 1 181 ? 6.464 -0.714 -8.773 1.00 75.06 181 TYR A CA 1
ATOM 1484 C C . TYR A 1 181 ? 6.242 -0.387 -10.244 1.00 75.06 181 TYR A C 1
ATOM 1486 O O . TYR A 1 181 ? 5.923 0.750 -10.580 1.00 75.06 181 TYR A O 1
ATOM 1494 N N . GLY A 1 182 ? 6.313 -1.388 -11.122 1.00 74.25 182 GLY A N 1
ATOM 1495 C CA . GLY A 1 182 ? 6.143 -1.168 -12.561 1.00 74.25 182 GLY A CA 1
ATOM 1496 C C . GLY A 1 182 ? 4.796 -0.534 -12.952 1.00 74.25 182 GLY A C 1
ATOM 1497 O O . GLY A 1 182 ? 4.763 0.282 -13.867 1.00 74.25 182 GLY A O 1
ATOM 1498 N N . PHE A 1 183 ? 3.705 -0.797 -12.218 1.00 74.94 183 PHE A N 1
ATOM 1499 C CA . PHE A 1 183 ? 2.413 -0.130 -12.459 1.00 74.94 183 PHE A CA 1
ATOM 1500 C C . PHE A 1 183 ? 2.435 1.375 -12.146 1.00 74.94 183 PHE A C 1
ATOM 1502 O O . PHE A 1 183 ? 1.542 2.099 -12.578 1.00 74.94 183 PHE A O 1
ATOM 1509 N N . ALA A 1 184 ? 3.418 1.851 -11.380 1.00 77.38 184 ALA A N 1
ATOM 1510 C CA . ALA A 1 184 ? 3.607 3.256 -11.039 1.00 77.38 184 ALA A CA 1
ATOM 1511 C C . ALA A 1 184 ? 4.672 3.942 -11.906 1.00 77.38 184 ALA A C 1
ATOM 1513 O O . ALA A 1 184 ? 5.108 5.047 -11.586 1.00 77.38 184 ALA A O 1
ATOM 1514 N N . ASN A 1 185 ? 5.088 3.303 -13.002 1.00 82.75 185 ASN A N 1
ATOM 1515 C CA . ASN A 1 185 ? 6.041 3.874 -13.939 1.00 82.75 185 ASN A CA 1
ATOM 1516 C C . ASN A 1 185 ? 5.482 5.176 -14.554 1.00 82.75 185 ASN A C 1
ATOM 1518 O O . ASN A 1 185 ? 4.417 5.128 -15.175 1.00 82.75 185 ASN A O 1
ATOM 1522 N N . PRO A 1 186 ? 6.193 6.319 -14.446 1.00 80.56 186 PRO A N 1
ATOM 1523 C CA . PRO A 1 186 ? 5.735 7.596 -14.998 1.00 80.56 186 PRO A CA 1
ATOM 1524 C C . PRO A 1 186 ? 5.616 7.610 -16.533 1.00 80.56 186 PRO A C 1
ATOM 1526 O O . PRO A 1 186 ? 4.928 8.451 -17.109 1.00 80.56 186 PRO A O 1
ATOM 1529 N N . PHE A 1 187 ? 6.269 6.668 -17.215 1.00 80.56 187 PHE A N 1
ATOM 1530 C CA . PHE A 1 187 ? 6.237 6.543 -18.673 1.00 80.56 187 PHE A CA 1
ATOM 1531 C C . PHE A 1 187 ? 5.243 5.489 -19.168 1.00 80.56 187 PHE A C 1
ATOM 1533 O O . PHE A 1 187 ? 4.822 5.549 -20.320 1.00 80.56 187 PHE A O 1
ATOM 1540 N N . GLN A 1 188 ? 4.873 4.525 -18.321 1.00 81.56 188 GLN A N 1
ATOM 1541 C CA . GLN A 1 188 ? 3.957 3.422 -18.641 1.00 81.56 188 GLN A CA 1
ATOM 1542 C C . GLN A 1 188 ? 3.070 3.089 -17.427 1.00 81.56 188 GLN A C 1
ATOM 1544 O O . GLN A 1 188 ? 3.185 2.004 -16.845 1.00 81.56 188 GLN A O 1
ATOM 1549 N N . PRO A 1 189 ? 2.196 4.018 -17.005 1.00 83.56 189 PRO A N 1
ATOM 1550 C CA . PRO A 1 189 ? 1.341 3.798 -15.845 1.00 83.56 189 PRO A CA 1
ATOM 1551 C C . PRO A 1 189 ? 0.415 2.594 -16.076 1.00 83.56 189 PRO A C 1
ATOM 1553 O O . PRO A 1 189 ? -0.090 2.378 -17.178 1.00 83.56 189 PRO A O 1
ATOM 1556 N N . LEU A 1 190 ? 0.211 1.796 -15.026 1.00 78.62 190 LEU A N 1
ATOM 1557 C CA .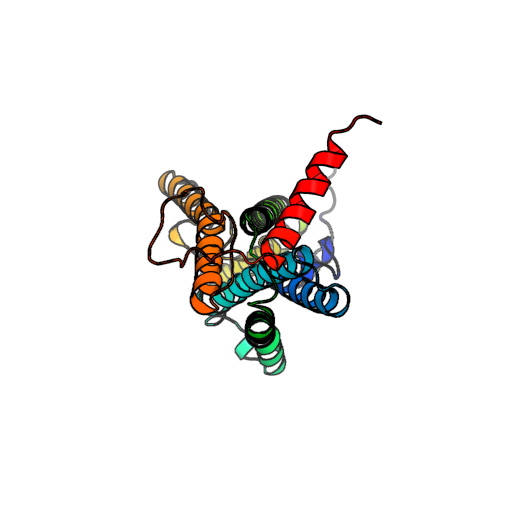 LEU A 1 190 ? -0.556 0.543 -15.025 1.00 78.62 190 LEU A CA 1
ATOM 1558 C C . LEU A 1 190 ? -0.122 -0.481 -16.091 1.00 78.62 190 LEU A C 1
ATOM 1560 O O . LEU A 1 190 ? -0.945 -1.266 -16.554 1.00 78.62 190 LEU A O 1
ATOM 1564 N N . TYR A 1 191 ? 1.160 -0.490 -16.473 1.00 76.81 191 TYR A N 1
ATOM 1565 C CA . TYR A 1 191 ? 1.715 -1.388 -17.498 1.00 76.81 191 TYR A CA 1
ATOM 1566 C C . TYR A 1 191 ? 1.137 -1.187 -18.912 1.00 76.81 191 TYR A C 1
ATOM 1568 O O . TYR A 1 191 ? 1.241 -2.077 -19.757 1.00 76.81 191 TYR A O 1
ATOM 1576 N N . ILE A 1 192 ? 0.550 -0.022 -19.210 1.00 80.88 192 ILE A N 1
ATOM 1577 C CA . ILE A 1 192 ? 0.001 0.262 -20.541 1.00 80.88 192 ILE A CA 1
ATOM 1578 C C . ILE A 1 192 ? 1.145 0.584 -21.515 1.00 80.88 192 ILE A C 1
ATOM 1580 O O . ILE A 1 192 ? 1.656 1.705 -21.566 1.00 80.88 192 ILE A O 1
ATOM 1584 N N . SER A 1 193 ? 1.539 -0.408 -22.317 1.00 75.50 193 SER A N 1
ATOM 1585 C CA . SER A 1 193 ? 2.662 -0.312 -23.263 1.00 75.50 193 SER A CA 1
ATOM 1586 C C . SER A 1 193 ? 2.455 0.740 -24.359 1.00 75.50 193 SER A C 1
ATOM 1588 O O . SER A 1 193 ? 3.419 1.389 -24.773 1.00 75.50 193 SER A O 1
ATOM 1590 N N . SER A 1 194 ? 1.206 0.980 -24.781 1.00 77.00 194 SER A N 1
ATOM 1591 C CA . SER A 1 194 ? 0.860 1.978 -25.808 1.00 77.00 194 SER A CA 1
ATOM 1592 C C . SER A 1 194 ? 1.198 3.418 -25.400 1.00 77.00 194 SER A C 1
ATOM 1594 O O . SER A 1 194 ? 1.381 4.276 -26.267 1.00 77.00 194 SER A O 1
ATOM 1596 N N . LEU A 1 195 ? 1.354 3.675 -24.096 1.00 75.56 195 LEU A N 1
ATOM 1597 C CA . LEU A 1 195 ? 1.740 4.972 -23.542 1.00 75.56 195 LEU A CA 1
ATOM 1598 C C . LEU A 1 195 ? 3.257 5.176 -23.446 1.00 75.56 195 LEU A C 1
ATOM 1600 O O . LEU A 1 195 ? 3.660 6.239 -22.987 1.00 75.56 195 LEU A O 1
ATOM 1604 N N . GLY A 1 196 ? 4.089 4.218 -23.881 1.00 69.50 196 GLY A N 1
ATOM 1605 C CA . GLY A 1 196 ? 5.557 4.242 -23.747 1.00 69.50 196 GLY A CA 1
ATOM 1606 C C . GLY A 1 196 ? 6.248 5.528 -24.223 1.00 69.50 196 GLY A C 1
ATOM 1607 O O . GLY A 1 196 ? 5.624 6.351 -24.881 1.00 69.50 196 GLY A O 1
ATOM 1608 N N . SER A 1 197 ? 7.543 5.685 -23.919 1.00 68.69 197 SER A N 1
ATOM 1609 C CA . SER A 1 197 ? 8.327 6.946 -23.833 1.00 68.69 197 SER A CA 1
ATOM 1610 C C . SER A 1 197 ? 8.235 7.973 -24.976 1.00 68.69 197 SER A C 1
ATOM 1612 O O . SER A 1 197 ? 8.501 9.145 -24.738 1.00 68.69 197 SER A O 1
ATOM 1614 N N . SER A 1 198 ? 7.776 7.594 -26.166 1.00 73.62 198 SER A N 1
ATOM 1615 C CA . SER A 1 198 ? 7.545 8.478 -27.320 1.00 73.62 198 SER A CA 1
ATOM 1616 C C . SER A 1 198 ? 6.755 9.760 -26.989 1.00 73.62 198 SER A C 1
ATOM 1618 O O . SER A 1 198 ? 5.724 9.718 -26.316 1.00 73.62 198 SER A O 1
ATOM 1620 N N . GLU A 1 199 ? 7.223 10.898 -27.509 1.00 80.12 199 GLU A N 1
ATOM 1621 C CA . GLU A 1 199 ? 6.733 12.252 -27.190 1.00 80.12 199 GLU A CA 1
ATOM 1622 C C . GLU A 1 199 ? 5.562 12.732 -28.066 1.00 80.12 199 GLU A C 1
ATOM 1624 O O . GLU A 1 199 ? 5.325 13.924 -28.234 1.00 80.12 199 GLU A O 1
ATOM 1629 N N . THR A 1 200 ? 4.780 11.819 -28.644 1.00 87.62 200 THR A N 1
ATOM 1630 C CA . THR A 1 200 ? 3.565 12.223 -29.370 1.00 87.62 200 THR A CA 1
ATOM 1631 C C . THR A 1 200 ? 2.537 12.814 -28.401 1.00 87.62 200 THR A C 1
ATOM 1633 O O . THR A 1 200 ? 2.282 12.217 -27.350 1.00 87.62 200 THR A O 1
ATOM 1636 N N . ALA A 1 201 ? 1.876 13.912 -28.785 1.00 86.75 201 ALA A N 1
ATOM 1637 C CA . ALA A 1 201 ? 0.882 14.599 -27.951 1.00 86.75 201 ALA A CA 1
ATOM 1638 C C . ALA A 1 201 ? -0.179 13.648 -27.360 1.00 86.75 201 ALA A C 1
ATOM 1640 O O . ALA A 1 201 ? -0.469 13.709 -26.167 1.00 86.75 201 ALA A O 1
ATOM 1641 N N . GLY A 1 202 ? -0.690 12.700 -28.158 1.00 87.25 202 GLY A N 1
ATOM 1642 C CA . GLY A 1 202 ? -1.664 11.704 -27.694 1.00 87.25 202 GLY A CA 1
ATOM 1643 C C . GLY A 1 202 ? -1.150 10.810 -26.557 1.00 87.25 202 GLY A C 1
ATOM 1644 O O . GLY A 1 202 ? -1.877 10.556 -25.598 1.00 87.25 202 GLY A O 1
ATOM 1645 N N . LYS A 1 203 ? 0.121 10.384 -26.603 1.00 86.38 203 LYS A N 1
ATOM 1646 C CA . LYS A 1 203 ? 0.735 9.580 -25.530 1.00 86.38 203 LYS A CA 1
ATOM 1647 C C . LYS A 1 203 ? 0.970 10.400 -24.269 1.00 86.38 203 LYS A C 1
ATOM 1649 O O . LYS A 1 203 ? 0.720 9.896 -23.178 1.00 86.38 203 LYS A O 1
ATOM 1654 N N . ILE A 1 204 ? 1.396 11.657 -24.406 1.00 87.12 204 ILE A N 1
ATOM 1655 C CA . ILE A 1 204 ? 1.576 12.569 -23.266 1.00 87.12 204 ILE A CA 1
ATOM 1656 C C . ILE A 1 204 ? 0.239 12.771 -22.544 1.00 87.12 204 ILE A C 1
ATOM 1658 O O . ILE A 1 204 ? 0.156 12.552 -21.335 1.00 87.12 204 ILE A O 1
ATOM 1662 N N . ILE A 1 205 ? -0.823 13.102 -23.288 1.00 89.25 205 ILE A N 1
ATOM 1663 C CA . ILE A 1 205 ? -2.179 13.260 -22.740 1.00 89.25 205 ILE A CA 1
ATOM 1664 C C . ILE A 1 205 ? -2.638 11.964 -22.062 1.00 89.25 205 ILE A C 1
ATOM 1666 O O . ILE A 1 205 ? -3.135 12.002 -20.936 1.00 89.25 205 ILE A O 1
ATOM 1670 N N . GLY A 1 206 ? -2.416 10.813 -22.703 1.00 89.25 206 GLY A N 1
ATOM 1671 C CA . GLY A 1 206 ? -2.743 9.507 -22.136 1.00 89.25 206 GLY A CA 1
ATOM 1672 C C . GLY A 1 206 ? -2.031 9.228 -20.807 1.00 89.25 206 GLY A C 1
ATOM 1673 O O . GLY A 1 206 ? -2.683 8.828 -19.844 1.00 89.25 206 GLY A O 1
ATOM 1674 N N . ARG A 1 207 ? -0.722 9.502 -20.698 1.00 88.88 207 ARG A N 1
ATOM 1675 C CA . ARG A 1 207 ? 0.028 9.348 -19.434 1.00 88.88 207 ARG A CA 1
ATOM 1676 C C . ARG A 1 207 ? -0.528 10.242 -18.332 1.00 88.88 207 ARG A C 1
ATOM 1678 O O . ARG A 1 207 ? -0.752 9.768 -17.219 1.00 88.88 207 ARG A O 1
ATOM 1685 N N . VAL A 1 208 ? -0.785 11.516 -18.637 1.00 89.44 208 VAL A N 1
ATOM 1686 C CA . VAL A 1 208 ? -1.356 12.467 -17.670 1.00 89.44 208 VAL A CA 1
ATOM 1687 C C . VAL A 1 208 ? -2.719 11.976 -17.181 1.00 89.44 208 VAL A C 1
ATOM 1689 O O . VAL A 1 208 ? -2.948 11.918 -15.973 1.00 89.44 208 VAL A O 1
ATOM 1692 N N . ALA A 1 209 ? -3.595 11.546 -18.093 1.00 91.69 209 ALA A N 1
ATOM 1693 C CA . ALA A 1 209 ? -4.901 10.993 -17.744 1.00 91.69 209 ALA A CA 1
ATOM 1694 C C . ALA A 1 209 ? -4.779 9.764 -16.826 1.00 91.69 209 ALA A C 1
ATOM 1696 O O . ALA A 1 209 ? -5.473 9.676 -15.812 1.00 91.69 209 ALA A O 1
ATOM 1697 N N . MET A 1 210 ? -3.852 8.850 -17.116 1.00 91.19 210 MET A N 1
ATOM 1698 C CA . MET A 1 210 ? -3.623 7.670 -16.279 1.00 91.19 210 MET A CA 1
ATOM 1699 C C . MET A 1 210 ? -3.092 8.023 -14.888 1.00 91.19 210 MET A C 1
ATOM 1701 O O . MET A 1 210 ? -3.548 7.446 -13.900 1.00 91.19 210 MET A O 1
ATOM 1705 N N . HIS A 1 211 ? -2.194 9.001 -14.765 1.00 89.12 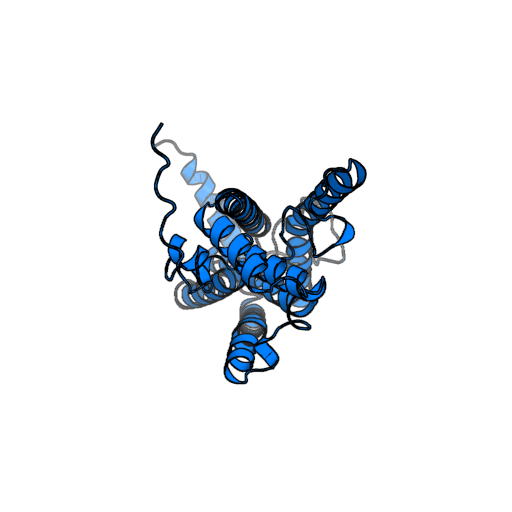211 HIS A N 1
ATOM 1706 C CA . HIS A 1 211 ? -1.753 9.471 -13.451 1.00 89.12 211 HIS A CA 1
ATOM 1707 C C . HIS A 1 211 ? -2.881 10.140 -12.662 1.00 89.12 211 HIS A C 1
ATOM 1709 O O . HIS A 1 211 ? -2.976 9.929 -11.454 1.00 89.12 211 HIS A O 1
ATOM 1715 N N . LEU A 1 212 ? -3.783 10.877 -13.318 1.00 91.19 212 LEU A N 1
ATOM 1716 C CA . LEU A 1 212 ? -4.982 11.415 -12.666 1.00 91.19 212 LEU A CA 1
ATOM 1717 C C . LEU A 1 212 ? -5.906 10.297 -12.162 1.00 91.19 212 LEU A C 1
ATOM 1719 O O . LEU A 1 212 ? -6.441 10.397 -11.053 1.00 91.19 212 LEU A O 1
ATOM 1723 N N . ILE A 1 213 ? -6.052 9.208 -12.924 1.00 92.19 213 ILE A N 1
ATOM 1724 C CA . ILE A 1 213 ? -6.779 8.009 -12.483 1.00 92.19 213 ILE A CA 1
ATOM 1725 C C . ILE A 1 213 ? -6.090 7.393 -11.263 1.00 92.19 213 ILE A C 1
ATOM 1727 O O . ILE A 1 213 ? -6.754 7.138 -10.259 1.00 92.19 213 ILE A O 1
ATOM 1731 N N . MET A 1 214 ? -4.769 7.206 -11.294 1.00 90.06 214 MET A N 1
ATOM 1732 C CA . MET A 1 214 ? -4.012 6.665 -10.159 1.00 90.06 214 MET A CA 1
ATOM 1733 C C . MET A 1 214 ? -4.156 7.529 -8.901 1.00 90.06 214 MET A C 1
ATOM 1735 O O . MET A 1 214 ? -4.450 7.006 -7.825 1.00 90.06 214 MET A O 1
ATOM 1739 N N . VAL A 1 215 ? -4.020 8.851 -9.028 1.00 91.31 215 VAL A N 1
ATOM 1740 C CA . VAL A 1 215 ? -4.222 9.792 -7.916 1.00 91.31 215 VAL A CA 1
ATOM 1741 C C . VAL A 1 215 ? -5.655 9.713 -7.396 1.00 91.31 215 VAL A C 1
ATOM 1743 O O . VAL A 1 215 ? -5.866 9.701 -6.187 1.00 91.31 215 VAL A O 1
ATOM 1746 N N . SER A 1 216 ? -6.647 9.578 -8.273 1.00 92.88 216 SER A N 1
ATOM 1747 C CA . SER A 1 216 ? -8.042 9.387 -7.859 1.00 92.88 216 SER A CA 1
ATOM 1748 C C . SER A 1 216 ? -8.227 8.075 -7.087 1.00 92.88 216 SER A C 1
ATOM 1750 O O . SER A 1 216 ? -8.863 8.060 -6.029 1.00 92.88 216 SER A O 1
ATOM 1752 N N . LEU A 1 217 ? -7.614 6.981 -7.551 1.00 92.38 217 LEU A N 1
ATOM 1753 C CA . LEU A 1 217 ? -7.646 5.676 -6.886 1.00 92.38 217 LEU A CA 1
ATOM 1754 C C . LEU A 1 217 ? -7.013 5.713 -5.491 1.00 92.38 217 LEU A C 1
ATOM 1756 O O . LEU A 1 217 ? -7.534 5.052 -4.593 1.00 92.38 217 LEU A O 1
ATOM 1760 N N . ILE A 1 218 ? -5.979 6.533 -5.267 1.00 93.50 218 ILE A N 1
ATOM 1761 C CA . ILE A 1 218 ? -5.374 6.743 -3.938 1.00 93.50 218 ILE A CA 1
ATOM 1762 C C . ILE A 1 218 ? -6.403 7.228 -2.904 1.00 93.50 218 ILE A C 1
ATOM 1764 O O . ILE A 1 218 ? -6.290 6.891 -1.727 1.00 93.50 218 ILE A O 1
ATOM 1768 N N . TYR A 1 219 ? -7.432 7.975 -3.312 1.00 93.88 219 TYR A N 1
ATOM 1769 C CA . TYR A 1 219 ? -8.496 8.427 -2.406 1.00 93.88 219 TYR A CA 1
ATOM 1770 C C . TYR A 1 219 ? -9.721 7.514 -2.423 1.00 93.88 219 TYR A C 1
ATOM 1772 O O . TYR A 1 219 ? -10.333 7.280 -1.377 1.00 93.88 219 TYR A O 1
ATOM 1780 N N . ILE A 1 220 ? -10.082 7.001 -3.599 1.00 94.12 220 ILE A N 1
ATOM 1781 C CA . ILE A 1 220 ? -11.290 6.201 -3.807 1.00 94.12 220 ILE A CA 1
ATOM 1782 C C . ILE A 1 220 ? -11.139 4.811 -3.181 1.00 94.12 220 ILE A C 1
ATOM 1784 O O . ILE A 1 220 ? -11.999 4.393 -2.402 1.00 94.12 220 ILE A O 1
ATOM 1788 N N . LEU A 1 221 ? -10.038 4.109 -3.463 1.00 93.88 221 LEU A N 1
ATOM 1789 C CA . LEU A 1 221 ? -9.830 2.731 -3.016 1.00 93.88 221 LEU A CA 1
ATOM 1790 C C . LEU A 1 221 ? -9.846 2.605 -1.483 1.00 93.88 221 LEU A C 1
ATOM 1792 O O . LEU A 1 221 ? -10.631 1.805 -0.967 1.00 93.88 221 LEU A O 1
ATOM 1796 N N . PRO A 1 222 ? -9.096 3.411 -0.705 1.00 95.50 222 PRO A N 1
ATOM 1797 C CA . PRO A 1 222 ? -9.127 3.277 0.747 1.00 95.50 222 PRO A CA 1
ATOM 1798 C C . PRO A 1 222 ? -10.467 3.692 1.352 1.00 95.50 222 PRO A C 1
ATOM 1800 O O . PRO A 1 222 ? -10.845 3.173 2.405 1.00 95.50 222 PRO A O 1
ATOM 1803 N N . ALA A 1 223 ? -11.207 4.604 0.708 1.00 93.25 223 ALA A N 1
ATOM 1804 C CA . ALA A 1 223 ? -12.556 4.958 1.134 1.00 93.25 223 ALA A CA 1
ATOM 1805 C C . ALA A 1 223 ? -13.520 3.773 0.964 1.00 93.25 223 ALA A C 1
ATOM 1807 O O . ALA A 1 223 ? -14.258 3.464 1.902 1.00 93.25 223 ALA A O 1
ATOM 1808 N N . PHE A 1 224 ? -13.467 3.069 -0.172 1.00 94.81 224 PHE A N 1
ATOM 1809 C CA . PHE A 1 224 ? -14.250 1.850 -0.395 1.00 94.81 224 PHE A CA 1
ATOM 1810 C C . PHE A 1 224 ? -13.887 0.739 0.592 1.00 94.81 224 PHE A C 1
ATOM 1812 O O . PHE A 1 224 ? -14.785 0.165 1.203 1.00 94.81 224 PHE A O 1
ATOM 1819 N N . ILE A 1 225 ? -12.597 0.481 0.824 1.00 96.44 225 ILE A N 1
ATOM 1820 C CA . ILE A 1 225 ? -12.152 -0.535 1.794 1.00 96.44 225 ILE A CA 1
ATOM 1821 C C . ILE A 1 225 ? -12.589 -0.152 3.219 1.00 96.44 225 ILE A C 1
ATOM 1823 O O . ILE A 1 225 ? -13.077 -0.991 3.976 1.00 96.44 225 ILE A O 1
ATOM 1827 N N . THR A 1 226 ? -12.491 1.131 3.584 1.00 95.06 226 THR A N 1
ATOM 1828 C CA . THR A 1 226 ? -12.984 1.633 4.879 1.00 95.06 226 THR A CA 1
ATOM 1829 C C . THR A 1 226 ? -14.477 1.359 5.037 1.00 95.06 226 THR A C 1
ATOM 1831 O O . THR A 1 226 ? -14.904 0.860 6.077 1.00 95.06 226 THR A O 1
ATOM 1834 N N . LEU A 1 227 ? -15.274 1.670 4.011 1.00 93.06 227 LEU A N 1
ATOM 1835 C CA . LEU A 1 227 ? -16.713 1.408 4.000 1.00 93.06 227 LEU A CA 1
ATOM 1836 C C . LEU A 1 227 ? -17.020 -0.088 4.090 1.00 93.06 227 LEU A C 1
ATOM 1838 O O . LEU A 1 227 ? -17.906 -0.466 4.856 1.00 93.06 227 LEU A O 1
ATOM 1842 N N . PHE A 1 228 ? -16.269 -0.922 3.368 1.00 95.62 228 PHE A N 1
ATOM 1843 C CA . PHE A 1 228 ? -16.395 -2.374 3.411 1.00 95.62 228 PHE A CA 1
ATOM 1844 C C . PHE A 1 228 ? -16.220 -2.900 4.837 1.00 95.62 228 PHE A C 1
ATOM 1846 O O . PHE A 1 228 ? -17.144 -3.517 5.355 1.00 95.62 228 PHE A O 1
ATOM 1853 N N . PHE A 1 229 ? -15.113 -2.595 5.524 1.00 96.25 229 PHE A N 1
ATOM 1854 C CA . PHE A 1 229 ? -14.910 -3.085 6.895 1.00 96.25 229 PHE A CA 1
ATOM 1855 C C . PHE A 1 229 ? -15.902 -2.488 7.891 1.00 96.25 229 PHE A C 1
ATOM 1857 O O . PHE A 1 229 ? -16.405 -3.201 8.758 1.00 96.25 229 PHE A O 1
ATOM 1864 N N . VAL A 1 230 ? -16.223 -1.195 7.775 1.00 93.50 230 VAL A N 1
ATOM 1865 C CA . VAL A 1 230 ? -17.223 -0.566 8.651 1.00 93.50 230 VAL A CA 1
ATOM 1866 C C . VAL A 1 230 ? -18.582 -1.253 8.510 1.00 93.50 230 VAL A C 1
ATOM 1868 O O . VAL A 1 230 ? -19.220 -1.526 9.527 1.00 93.50 230 VAL A O 1
ATOM 1871 N N . GLY A 1 231 ? -19.004 -1.564 7.282 1.00 90.25 231 GLY A N 1
ATOM 1872 C CA . GLY A 1 231 ? -20.248 -2.277 6.997 1.00 90.25 231 GLY A CA 1
ATOM 1873 C C . GLY A 1 231 ? -20.192 -3.746 7.413 1.00 90.25 231 GLY A C 1
ATOM 1874 O O . GLY A 1 231 ? -20.949 -4.164 8.290 1.00 90.25 231 GLY A O 1
ATOM 1875 N N . ALA A 1 232 ? -19.260 -4.511 6.841 1.00 94.38 232 ALA A N 1
ATOM 1876 C CA . ALA A 1 232 ? -19.128 -5.955 7.036 1.00 94.38 232 ALA A CA 1
ATOM 1877 C C . ALA A 1 232 ? -18.937 -6.328 8.511 1.00 94.38 232 ALA A C 1
ATOM 1879 O O . ALA A 1 232 ? -19.556 -7.268 9.003 1.00 94.38 232 ALA A O 1
ATOM 1880 N N . TYR A 1 233 ? -18.119 -5.574 9.252 1.00 95.56 233 TYR A N 1
ATOM 1881 C CA . TYR A 1 233 ? -17.858 -5.849 10.670 1.00 95.56 233 TYR A CA 1
ATOM 1882 C C . TYR A 1 233 ? -18.766 -5.034 11.601 1.00 95.56 233 TYR A C 1
ATOM 1884 O O . TYR A 1 233 ? -18.714 -5.183 12.828 1.00 95.56 233 TYR A O 1
ATOM 1892 N N . SER A 1 234 ? -19.641 -4.187 11.048 1.00 92.19 234 SER A N 1
ATOM 1893 C CA . SER A 1 234 ? -20.532 -3.314 11.819 1.00 92.19 234 SER A CA 1
ATOM 1894 C C . SER A 1 234 ? -19.765 -2.497 12.873 1.00 92.19 234 SER A C 1
ATOM 1896 O O . SER A 1 234 ? -20.111 -2.514 14.063 1.00 92.19 234 SER A O 1
ATOM 1898 N N . ILE A 1 235 ? -18.676 -1.847 12.455 1.00 91.62 235 ILE A N 1
ATOM 1899 C CA . ILE A 1 235 ? -17.826 -1.015 13.318 1.00 91.62 235 ILE A CA 1
ATOM 1900 C C . ILE A 1 235 ? -18.524 0.333 13.547 1.00 91.62 235 ILE A C 1
ATOM 1902 O O . ILE A 1 235 ? -19.035 0.958 12.612 1.00 91.62 235 ILE A O 1
ATOM 1906 N N . LYS A 1 236 ? -18.546 0.811 14.797 1.00 89.12 236 LYS A N 1
ATOM 1907 C CA . LYS A 1 236 ? -19.103 2.135 15.115 1.00 89.12 236 LYS A CA 1
ATOM 1908 C C . LYS A 1 236 ? -18.245 3.230 14.487 1.00 89.12 236 LYS A C 1
ATOM 1910 O O . LYS A 1 236 ? -17.020 3.134 14.446 1.00 89.12 236 LYS A O 1
ATOM 1915 N N . HIS A 1 237 ? -18.866 4.318 14.052 1.00 85.81 237 HIS A N 1
ATOM 1916 C CA . HIS A 1 237 ? -18.141 5.413 13.420 1.00 85.81 237 HIS A CA 1
ATOM 1917 C C . HIS A 1 237 ? -18.730 6.780 13.754 1.00 85.81 237 HIS A C 1
ATOM 1919 O O . HIS A 1 237 ? -19.926 6.914 14.000 1.00 85.81 237 HIS A O 1
ATOM 1925 N N . TYR A 1 238 ? -17.883 7.810 13.740 1.00 77.62 238 TYR A N 1
ATOM 1926 C CA . TYR A 1 238 ? -18.277 9.182 14.047 1.00 77.62 238 TYR A CA 1
ATOM 1927 C C . TYR A 1 238 ? -17.909 10.132 12.908 1.00 77.62 238 TYR A C 1
ATOM 1929 O O . TYR A 1 238 ? -16.730 10.317 12.586 1.00 77.62 238 TYR A O 1
ATOM 1937 N N . ARG A 1 239 ? -18.938 10.763 12.319 1.00 66.44 239 ARG A N 1
ATOM 1938 C CA . ARG A 1 239 ? -18.817 11.774 11.252 1.00 66.44 239 ARG A CA 1
ATOM 1939 C C . ARG A 1 239 ? -17.874 11.338 10.119 1.00 66.44 239 ARG A C 1
ATOM 1941 O O . ARG A 1 239 ? -17.049 12.125 9.646 1.00 66.44 239 ARG A O 1
ATOM 1948 N N . LEU A 1 240 ? -17.997 10.078 9.684 1.00 62.22 240 LEU A N 1
ATOM 1949 C CA . LEU A 1 240 ? -17.217 9.541 8.564 1.00 62.22 240 LEU A CA 1
ATOM 1950 C C . LEU A 1 240 ? -17.496 10.283 7.260 1.00 62.22 240 LEU A C 1
ATOM 1952 O O . LEU A 1 240 ? -16.577 10.436 6.470 1.00 62.22 240 LEU A O 1
ATOM 1956 N N . PHE A 1 241 ? -18.709 10.795 7.054 1.00 59.53 241 PHE A N 1
ATOM 1957 C CA . PHE A 1 241 ? -19.080 11.643 5.922 1.00 59.53 241 PHE A CA 1
ATOM 1958 C C . PHE A 1 241 ? -19.912 12.818 6.443 1.00 59.53 241 PHE A C 1
ATOM 1960 O O . PHE A 1 241 ? -20.648 12.681 7.415 1.00 59.53 241 PHE A O 1
ATOM 1967 N N . LYS A 1 242 ? -19.761 14.004 5.843 1.00 46.88 242 LYS A N 1
ATOM 1968 C CA . LYS A 1 242 ? -20.324 15.274 6.348 1.00 46.88 242 LYS A CA 1
ATOM 1969 C C . LYS A 1 242 ? -21.859 15.373 6.208 1.00 46.88 242 LYS A C 1
ATOM 1971 O O . LYS A 1 242 ? -22.395 16.467 6.322 1.00 46.88 242 LYS A O 1
ATOM 1976 N N . LYS A 1 243 ? -22.577 14.275 5.951 1.00 41.16 243 LYS A N 1
ATOM 1977 C CA . LYS A 1 243 ? -24.043 14.278 5.898 1.00 41.16 243 LYS A CA 1
ATOM 1978 C C . LYS A 1 243 ? -24.611 13.748 7.207 1.00 41.16 243 LYS A C 1
ATOM 1980 O O . LYS A 1 243 ? -24.616 12.555 7.469 1.00 41.16 243 LYS A O 1
ATOM 1985 N N . GLU A 1 244 ? -25.147 14.680 7.980 1.00 42.47 244 GLU A N 1
ATOM 1986 C CA . GLU A 1 244 ? -25.975 14.485 9.176 1.00 42.47 244 GLU A CA 1
ATOM 1987 C C . GLU A 1 244 ? -27.386 13.949 8.838 1.00 42.47 244 GLU A C 1
ATOM 1989 O O . GLU A 1 244 ? -28.292 13.992 9.661 1.00 42.47 244 GLU A O 1
ATOM 1994 N N . LYS A 1 245 ? -27.596 13.429 7.620 1.00 38.47 245 LYS A N 1
ATOM 1995 C CA . LYS A 1 245 ? -28.869 12.851 7.184 1.00 38.47 245 LYS A CA 1
ATOM 1996 C C . LYS A 1 245 ? -28.769 11.335 7.214 1.00 38.47 245 LYS A C 1
ATOM 1998 O O . LYS A 1 245 ? -28.170 10.758 6.315 1.00 38.47 245 LYS A O 1
ATOM 2003 N N . THR A 1 246 ? -29.306 10.751 8.284 1.00 41.34 246 THR A N 1
ATOM 2004 C CA . THR A 1 246 ? -30.130 9.524 8.299 1.00 41.34 246 THR A CA 1
ATOM 2005 C C . THR A 1 246 ? -30.084 8.656 7.030 1.00 41.34 246 THR A C 1
ATOM 2007 O O . THR A 1 246 ? -31.099 8.434 6.374 1.00 41.34 246 THR A O 1
ATOM 2010 N N . ASP A 1 247 ? -28.916 8.121 6.673 1.00 40.12 247 ASP A N 1
ATOM 2011 C CA . ASP A 1 247 ? -28.828 7.085 5.647 1.00 40.12 247 ASP A CA 1
ATOM 2012 C C . ASP A 1 247 ? -29.231 5.766 6.310 1.00 40.12 247 ASP A C 1
ATOM 2014 O O . ASP A 1 247 ? -28.523 5.255 7.178 1.00 40.12 247 ASP A O 1
ATOM 2018 N N . LYS A 1 248 ? -30.402 5.231 5.945 1.00 43.12 248 LYS A N 1
ATOM 2019 C CA . LYS A 1 248 ? -30.988 4.014 6.541 1.00 43.12 248 LYS A CA 1
ATOM 2020 C C . LYS A 1 248 ? -30.047 2.797 6.478 1.00 43.12 248 LYS A C 1
ATOM 2022 O O . LYS A 1 248 ? -30.235 1.852 7.239 1.00 43.12 248 LYS A O 1
ATOM 2027 N N . ARG A 1 249 ? -29.033 2.823 5.602 1.00 42.88 249 ARG A N 1
ATOM 2028 C CA . ARG A 1 249 ? -28.014 1.768 5.449 1.00 42.88 249 ARG A CA 1
ATOM 2029 C C . ARG A 1 249 ? -26.957 1.756 6.550 1.00 42.88 249 ARG A C 1
ATOM 2031 O O . ARG A 1 249 ? -26.371 0.713 6.818 1.00 42.88 249 ARG A O 1
ATOM 2038 N N . PHE A 1 250 ? -26.750 2.878 7.229 1.00 44.88 250 PHE A N 1
ATOM 2039 C CA . PHE A 1 250 ? -25.875 2.958 8.387 1.00 44.88 250 PHE A CA 1
ATOM 2040 C C . PHE A 1 250 ? -26.762 3.227 9.595 1.00 44.88 250 PHE A C 1
ATOM 2042 O O . PHE A 1 250 ? -27.206 4.355 9.796 1.00 44.88 250 PHE A O 1
ATOM 2049 N N . LYS A 1 251 ? -27.052 2.196 10.407 1.00 43.81 251 LYS A N 1
ATOM 2050 C CA . LYS A 1 251 ? -27.699 2.409 11.711 1.00 43.81 251 LYS A CA 1
ATOM 2051 C C . LYS A 1 251 ? -26.910 3.506 12.418 1.00 43.81 251 LYS A C 1
ATOM 2053 O O . LYS A 1 251 ? -25.746 3.287 12.760 1.00 43.81 251 LYS A O 1
ATOM 2058 N N . VAL A 1 252 ? -27.531 4.675 12.603 1.00 45.12 252 VAL A N 1
ATOM 2059 C CA . VAL A 1 252 ? -27.001 5.733 13.461 1.00 45.12 252 VAL A CA 1
ATOM 2060 C C . VAL A 1 252 ? -26.820 5.059 14.808 1.00 45.12 252 VAL A C 1
ATOM 2062 O O . VAL A 1 252 ? -27.794 4.747 15.494 1.00 45.12 252 VAL A O 1
ATOM 2065 N N . CYS A 1 253 ? -25.581 4.683 15.114 1.00 50.19 253 CYS A N 1
ATOM 2066 C CA . CYS A 1 253 ? -25.282 3.980 16.342 1.00 50.19 253 CYS A CA 1
ATOM 2067 C C . CYS A 1 253 ? -25.663 4.947 17.454 1.00 50.19 253 CYS A C 1
ATOM 2069 O O . CYS A 1 253 ? -25.047 6.005 17.570 1.00 50.19 253 CYS A O 1
ATOM 2071 N N . LYS A 1 254 ? -26.701 4.615 18.232 1.00 52.50 254 LYS A N 1
ATOM 2072 C CA . LYS A 1 254 ? -26.968 5.329 19.477 1.00 52.50 254 LYS A CA 1
ATOM 2073 C C . LYS A 1 254 ? -25.692 5.213 20.301 1.00 52.50 254 LYS A C 1
ATOM 2075 O O . LYS A 1 254 ? -25.298 4.107 20.674 1.00 52.50 254 LYS A O 1
ATOM 2080 N N . PHE A 1 255 ? -25.000 6.334 20.474 1.00 60.25 255 PHE A N 1
ATOM 2081 C CA . PHE A 1 255 ? -23.815 6.379 21.308 1.00 60.25 255 PHE A CA 1
ATOM 2082 C C . PHE A 1 255 ? -24.260 6.091 22.740 1.00 60.25 255 PHE A C 1
ATOM 2084 O O . PHE A 1 255 ? -25.221 6.662 23.244 1.00 60.25 255 PHE A O 1
ATOM 2091 N N . THR A 1 256 ? -23.612 5.118 23.361 1.00 70.06 256 THR A N 1
ATOM 2092 C CA . THR A 1 256 ? -23.781 4.835 24.785 1.00 70.06 256 THR A CA 1
ATOM 2093 C C . THR A 1 256 ? -23.046 5.898 25.602 1.00 70.06 256 THR A C 1
ATOM 2095 O O . THR A 1 256 ? -22.137 6.548 25.089 1.00 70.06 256 THR A O 1
ATOM 2098 N N . LYS A 1 257 ? -23.337 6.016 26.905 1.00 62.78 257 LYS A N 1
ATOM 2099 C CA . LYS A 1 257 ? -22.563 6.892 27.809 1.00 62.78 257 LYS A CA 1
ATOM 2100 C C . LYS A 1 257 ? -21.051 6.620 27.746 1.00 62.78 257 LYS A C 1
ATOM 2102 O O . LYS A 1 257 ? -20.257 7.549 27.819 1.00 62.78 257 LYS A O 1
ATOM 2107 N N . LYS A 1 258 ? -20.639 5.359 27.547 1.00 69.12 258 LYS A N 1
ATOM 2108 C CA . LYS A 1 258 ? -19.228 4.974 27.341 1.00 69.12 258 LYS A CA 1
ATOM 2109 C C . LYS A 1 258 ? -18.661 5.561 26.043 1.00 69.12 258 LYS A C 1
ATOM 2111 O O . LYS A 1 258 ? -17.534 6.048 26.033 1.00 69.12 258 LYS A O 1
ATOM 2116 N N . ASP A 1 259 ? -19.441 5.543 24.965 1.00 67.56 259 ASP A N 1
ATOM 2117 C CA . ASP A 1 259 ? -19.050 6.129 23.680 1.00 67.56 259 ASP A CA 1
ATOM 2118 C C . ASP A 1 259 ? -18.934 7.661 23.772 1.00 67.56 259 ASP A C 1
ATOM 2120 O O . ASP A 1 259 ? -17.980 8.243 23.254 1.00 67.56 259 ASP A O 1
ATOM 2124 N N . GLU A 1 260 ? -19.863 8.313 24.476 1.00 66.81 260 GLU A N 1
ATOM 2125 C CA . GLU A 1 260 ? -19.809 9.752 24.758 1.00 66.81 260 GLU A CA 1
ATOM 2126 C C . GLU A 1 260 ? -18.578 10.116 25.585 1.00 66.81 260 GLU A C 1
ATOM 2128 O O . GLU A 1 260 ? -17.919 11.105 25.287 1.00 66.81 260 GLU A O 1
ATOM 2133 N N . LEU A 1 261 ? -18.197 9.291 26.562 1.00 66.06 261 LEU A N 1
ATOM 2134 C CA . LEU A 1 261 ? -16.986 9.490 27.361 1.00 66.06 261 LEU A CA 1
ATOM 2135 C C . LEU A 1 261 ? -15.713 9.396 26.502 1.00 66.06 261 LEU A C 1
ATOM 2137 O O . LEU A 1 261 ? -14.817 10.232 26.630 1.00 66.06 261 LEU A O 1
ATOM 2141 N N . ILE A 1 262 ? -15.658 8.442 25.564 1.00 68.00 262 ILE A N 1
ATOM 2142 C CA . ILE A 1 262 ? -14.563 8.317 24.584 1.00 68.00 262 ILE A CA 1
ATOM 2143 C C . ILE A 1 262 ? -14.493 9.558 23.682 1.00 68.00 262 ILE A C 1
ATOM 2145 O O . ILE A 1 262 ? -13.403 10.071 23.412 1.00 68.00 262 ILE A O 1
ATOM 2149 N N . LEU A 1 263 ? -15.637 10.061 23.214 1.00 67.69 263 LEU A N 1
ATOM 2150 C CA . LEU A 1 263 ? -15.711 11.269 22.388 1.00 67.69 263 LEU A CA 1
ATOM 2151 C C . LEU A 1 263 ? -15.368 12.538 23.192 1.00 67.69 263 LEU A C 1
ATOM 2153 O O . LEU A 1 263 ? -14.662 13.410 22.681 1.00 67.69 263 LEU A O 1
ATOM 2157 N N . ASN A 1 264 ? -15.783 12.611 24.458 1.00 62.78 264 ASN A N 1
ATOM 2158 C CA . ASN A 1 264 ? -15.545 13.742 25.352 1.00 62.78 264 ASN A CA 1
ATOM 2159 C C . ASN A 1 264 ? -14.083 13.836 25.801 1.00 62.78 264 ASN A C 1
ATOM 2161 O O . ASN A 1 264 ? -13.525 14.927 25.835 1.00 62.78 264 ASN A O 1
ATOM 2165 N N . GLN A 1 265 ? -13.392 12.715 26.027 1.00 62.44 265 GLN A N 1
ATOM 2166 C CA . GLN A 1 265 ? -11.936 12.731 26.239 1.00 62.44 265 GLN A CA 1
ATOM 2167 C C . GLN A 1 265 ? -11.172 13.313 25.032 1.00 62.44 265 GLN A C 1
ATOM 2169 O O . GLN A 1 265 ? -10.096 13.898 25.185 1.00 62.44 265 GLN A O 1
ATOM 2174 N N . ILE A 1 266 ? -11.723 13.181 23.820 1.00 58.00 266 ILE A N 1
ATOM 2175 C CA . ILE A 1 266 ? -11.144 13.744 22.593 1.00 58.00 266 ILE A CA 1
ATOM 2176 C C . ILE A 1 266 ? -11.456 15.249 22.469 1.00 58.00 266 ILE A C 1
ATOM 2178 O O . ILE A 1 266 ? -10.604 15.995 21.976 1.00 58.00 266 ILE A O 1
ATOM 2182 N N . SER A 1 267 ? -12.632 15.714 22.909 1.00 53.47 267 SER A N 1
ATOM 2183 C CA . SER A 1 267 ? -13.021 17.135 22.876 1.00 53.47 267 SER A CA 1
ATOM 2184 C C . SER A 1 267 ? -12.395 17.958 24.013 1.00 53.47 267 SER A C 1
ATOM 2186 O O . SER A 1 267 ? -11.884 19.046 23.743 1.00 53.47 267 SER A O 1
ATOM 2188 N N . PHE A 1 268 ? -12.307 17.429 25.239 1.00 43.81 268 PHE A N 1
ATOM 2189 C CA . PHE A 1 268 ? -11.679 18.105 26.387 1.00 43.81 268 PHE A CA 1
ATOM 2190 C C . PHE A 1 268 ? -10.190 18.408 26.159 1.00 43.81 268 PHE A C 1
ATOM 2192 O O . PHE A 1 268 ? -9.721 19.500 26.472 1.00 43.81 268 PHE A O 1
ATOM 2199 N N . ARG A 1 269 ? -9.441 17.510 25.499 1.00 48.28 269 ARG A N 1
ATOM 2200 C CA . ARG A 1 269 ? -8.044 17.787 25.101 1.00 48.28 269 ARG A CA 1
ATOM 2201 C C . ARG A 1 269 ? -7.902 18.939 24.099 1.00 48.28 269 ARG A C 1
ATOM 2203 O O . ARG A 1 269 ? -6.829 19.528 24.014 1.00 48.28 269 ARG A O 1
ATOM 2210 N N . LYS A 1 270 ? -8.944 19.255 23.320 1.00 49.28 270 LYS A N 1
ATOM 2211 C CA . LYS A 1 270 ? -8.957 20.428 22.429 1.00 49.28 270 LYS A CA 1
ATOM 2212 C C . LYS A 1 270 ? -9.308 21.720 23.165 1.00 49.28 270 LYS A C 1
ATOM 2214 O O . LYS A 1 270 ? -8.826 22.765 22.742 1.00 49.28 270 LYS A O 1
ATOM 2219 N N . ALA A 1 271 ? -10.110 21.649 24.229 1.00 45.75 271 ALA A N 1
ATOM 2220 C CA . ALA A 1 271 ? -10.442 22.802 25.063 1.00 45.75 271 ALA A CA 1
ATOM 2221 C C . ALA A 1 271 ? -9.220 23.273 25.873 1.00 45.75 271 ALA A C 1
ATOM 2223 O O . ALA A 1 271 ? -8.850 24.438 25.783 1.00 45.75 271 ALA A O 1
ATOM 2224 N N . ASN A 1 272 ? -8.493 22.352 26.518 1.00 44.12 272 ASN A N 1
ATOM 2225 C CA . ASN A 1 272 ? -7.304 22.706 27.312 1.00 44.12 272 ASN A CA 1
ATOM 2226 C C . ASN A 1 272 ? -6.082 23.131 26.478 1.00 44.12 272 ASN A C 1
ATOM 2228 O O . ASN A 1 272 ? -5.169 23.739 27.014 1.00 44.12 272 ASN A O 1
ATOM 2232 N N . LYS A 1 273 ? -6.044 22.853 25.166 1.00 45.53 273 LYS A N 1
ATOM 2233 C CA . LYS A 1 273 ? -4.981 23.351 24.266 1.00 45.53 273 LYS A CA 1
ATOM 2234 C C . LYS A 1 273 ? -5.196 24.789 23.777 1.00 45.53 273 LYS A C 1
ATOM 2236 O O . LYS A 1 273 ? -4.330 25.314 23.088 1.00 45.53 273 LYS A O 1
ATOM 2241 N N . LYS A 1 274 ? -6.359 25.384 24.057 1.00 46.50 274 LYS A N 1
ATOM 2242 C CA . LYS A 1 274 ? -6.705 26.761 23.672 1.00 46.50 274 LYS A CA 1
ATOM 2243 C C . LYS A 1 274 ? -6.645 27.751 24.834 1.00 46.50 274 LYS A C 1
ATOM 2245 O O . LYS A 1 274 ? -6.935 28.921 24.618 1.00 46.50 274 LYS A O 1
ATOM 2250 N N . MET A 1 275 ? -6.286 27.302 26.032 1.00 37.03 275 MET A N 1
ATOM 2251 C CA . MET A 1 275 ? -5.961 28.219 27.115 1.00 37.03 275 MET A CA 1
ATOM 2252 C C . MET A 1 275 ? -4.506 28.661 26.918 1.00 37.03 275 MET A C 1
ATOM 2254 O O . MET A 1 275 ? -3.634 27.788 26.897 1.00 37.03 275 MET A O 1
ATOM 2258 N N . PRO A 1 276 ? -4.232 29.958 26.677 1.00 45.81 276 PRO A N 1
ATOM 2259 C CA . PRO A 1 276 ? -2.876 30.466 26.823 1.00 45.81 276 PRO A CA 1
ATOM 2260 C C . PRO A 1 276 ? -2.417 30.198 28.262 1.00 45.81 276 PRO A C 1
ATOM 2262 O O . PRO A 1 276 ? -3.243 30.207 29.178 1.00 45.81 276 PRO A O 1
ATOM 2265 N N . ALA A 1 277 ? -1.133 29.864 28.405 1.00 51.34 277 ALA A N 1
ATOM 2266 C CA . ALA A 1 277 ? -0.484 29.709 29.703 1.00 51.34 277 ALA A CA 1
ATOM 2267 C C . ALA A 1 277 ? -0.534 31.017 30.500 1.00 51.34 277 ALA A C 1
ATOM 2269 O O . ALA A 1 277 ? -0.480 32.088 29.850 1.00 51.34 277 ALA A O 1
#

Sequence (277 aa):
MTRAAMPPVVNNLEHELQQLVGQGYSFLHFTTQSNLILAIAMFILIFRKTNTSYNWYFAAVIWISITFIIYWLLLSWNSTNWKITLSAVDSFLTHFLFPVFGFIVLFFVRKEFIVLRKTRIMIPLYLTAYYIFMIIMAFSTLNNPTLVANHNQAIANLGANTTTEQIADVNKKYLTYVVVYGFANPFQPLYISSLGSSETAGKIIGRVAMHLIMVSLIYILPAFITLFFVGAYSIKHYRLFKKEKTDKRFKVCKFTKKDELILNQISFRKANKKMPA

pLDDT: mean 79.52, std 17.51, range [31.47, 98.38]

Secondary structure (DSSP, 8-state):
---PPPPPP-S--TTHHHHHHGGGGGGGSHHHHHHHHHHHHHHHHHH---HHHHHHHHHHHHHHHHHHHHIIIIIGGG-GGGGSHHHHHHHHIIIIIHHHHHHHHHHHHTTS-EEEHHHHHHHHHHHHHHHHHHHHHHHHHTT-HHHHHHHHHHHHHT-TT--HHHHHHHHHHHHHTT-SSGGG-SSSGGG-GGG-S---HHHHHHHHHHHHHHHHHHHHHHHHHHHHHHHHTT-EEESSSS--S--TTS------HHHHHHHHHHHHHHHTTSS--